Protein AF-A0A9X2XSD0-F1 (afdb_monomer_lite)

pLDDT: mean 83.96, std 19.66, range [26.03, 97.31]

Organism: NCBI:txid2982496

Structure (mmCIF, N/CA/C/O backbone):
data_AF-A0A9X2XSD0-F1
#
_entry.id   AF-A0A9X2XSD0-F1
#
loop_
_atom_site.group_PDB
_atom_site.id
_atom_site.type_symbol
_atom_site.label_atom_id
_atom_site.label_alt_id
_atom_site.label_comp_id
_atom_site.label_asym_id
_atom_site.label_entity_id
_atom_site.label_seq_id
_atom_site.pdbx_PDB_ins_code
_atom_site.Cartn_x
_atom_site.Cartn_y
_atom_site.Cartn_z
_atom_site.occupancy
_atom_site.B_iso_or_equiv
_atom_site.auth_seq_id
_atom_site.auth_comp_id
_atom_site.auth_asym_id
_atom_site.auth_atom_id
_atom_site.pdbx_PDB_model_num
ATOM 1 N N . MET A 1 1 ? -21.605 -35.581 -11.491 1.00 35.22 1 MET A N 1
ATOM 2 C CA . MET A 1 1 ? -21.193 -34.175 -11.695 1.00 35.22 1 MET A CA 1
ATOM 3 C C . MET A 1 1 ? -20.353 -33.760 -10.498 1.00 35.22 1 MET A C 1
ATOM 5 O O . MET A 1 1 ? -20.852 -33.854 -9.383 1.00 35.22 1 MET A O 1
ATOM 9 N N . SER A 1 2 ? -19.078 -33.410 -10.685 1.00 38.72 2 SER A N 1
ATOM 10 C CA . SER A 1 2 ? -18.234 -32.944 -9.580 1.00 38.72 2 SER A CA 1
ATOM 11 C C . SER A 1 2 ? -18.671 -31.537 -9.166 1.00 38.72 2 SER A C 1
ATOM 13 O O . SER A 1 2 ? -18.823 -30.641 -9.994 1.00 38.72 2 SER A O 1
ATOM 15 N N . LYS A 1 3 ? -18.930 -31.349 -7.872 1.00 43.53 3 LYS A N 1
ATOM 16 C CA . LYS A 1 3 ? -19.250 -30.047 -7.281 1.00 43.53 3 LYS A CA 1
ATOM 17 C C . LYS A 1 3 ? -17.969 -29.204 -7.337 1.00 43.53 3 LYS A C 1
ATOM 19 O O . LYS A 1 3 ? -17.054 -29.444 -6.555 1.00 43.53 3 LYS A O 1
ATOM 24 N N . GLN A 1 4 ? -17.857 -28.273 -8.285 1.00 56.41 4 GLN A N 1
ATOM 25 C CA . GLN A 1 4 ? -16.743 -27.320 -8.300 1.00 56.41 4 GLN A CA 1
ATOM 26 C C . GLN A 1 4 ? -16.851 -26.426 -7.059 1.00 56.41 4 GLN A C 1
ATOM 28 O O . GLN A 1 4 ? -17.813 -25.674 -6.909 1.00 56.41 4 GLN A O 1
ATOM 33 N N . ASN A 1 5 ? -15.886 -26.543 -6.147 1.00 64.12 5 ASN A N 1
ATOM 34 C CA . ASN A 1 5 ? -15.830 -25.745 -4.927 1.00 64.12 5 ASN A CA 1
ATOM 35 C C . ASN A 1 5 ? -15.042 -24.458 -5.213 1.00 64.12 5 ASN A C 1
ATOM 37 O O . ASN A 1 5 ? -13.833 -24.398 -5.001 1.00 64.12 5 ASN A O 1
ATOM 41 N N . LEU A 1 6 ? -15.715 -23.464 -5.796 1.00 71.38 6 LEU A N 1
ATOM 42 C CA . LEU A 1 6 ? -15.104 -22.177 -6.131 1.00 71.38 6 LEU A CA 1
ATOM 43 C C . LEU A 1 6 ? -14.806 -21.386 -4.851 1.00 71.38 6 LEU A C 1
ATOM 45 O O . LEU A 1 6 ? -15.642 -21.304 -3.949 1.00 71.38 6 LEU A O 1
ATOM 49 N N . GLN A 1 7 ? -13.618 -20.792 -4.779 1.00 77.75 7 GLN A N 1
ATOM 50 C CA . GLN A 1 7 ? -13.204 -19.925 -3.678 1.00 77.75 7 GLN A CA 1
ATOM 51 C C . GLN A 1 7 ? -13.123 -18.474 -4.147 1.00 77.75 7 GLN A C 1
ATOM 53 O O . GLN A 1 7 ? -12.902 -18.191 -5.324 1.00 77.75 7 GLN A O 1
ATOM 58 N N . THR A 1 8 ? -13.334 -17.545 -3.222 1.00 86.62 8 THR A N 1
ATOM 59 C CA . THR A 1 8 ? -13.039 -16.127 -3.452 1.00 86.62 8 THR A CA 1
ATOM 60 C C . THR A 1 8 ? -11.559 -15.845 -3.179 1.00 86.62 8 THR A C 1
ATOM 62 O O . THR A 1 8 ? -10.873 -16.667 -2.582 1.00 86.62 8 THR A O 1
ATOM 65 N N . ASN A 1 9 ? -11.076 -14.656 -3.547 1.00 91.56 9 ASN A N 1
ATOM 66 C CA . ASN A 1 9 ? -9.756 -14.161 -3.129 1.00 91.56 9 ASN A CA 1
ATOM 67 C C . ASN A 1 9 ? -9.887 -13.234 -1.906 1.00 91.56 9 ASN A C 1
ATOM 69 O O . ASN A 1 9 ? -9.251 -12.180 -1.834 1.00 91.56 9 ASN A O 1
ATOM 73 N N . VAL A 1 10 ? -10.800 -13.578 -0.991 1.00 94.38 10 VAL A N 1
ATOM 74 C CA . VAL A 1 10 ? -11.129 -12.776 0.190 1.00 94.38 10 VAL A CA 1
ATOM 75 C C . VAL A 1 10 ? -10.783 -13.550 1.452 1.00 94.38 10 VAL A C 1
ATOM 77 O O . VAL A 1 10 ? -11.325 -14.632 1.689 1.00 94.38 10 VAL A O 1
ATOM 80 N N . LEU A 1 11 ? -9.880 -12.985 2.252 1.00 95.44 11 LEU A N 1
ATOM 81 C CA . LEU A 1 11 ? -9.502 -13.499 3.562 1.00 95.44 11 LEU A CA 1
ATOM 82 C C . LEU A 1 11 ? -10.280 -12.750 4.647 1.00 95.44 11 LEU A C 1
ATOM 84 O O . LEU A 1 11 ? -10.084 -11.544 4.798 1.00 95.44 11 LEU A O 1
ATOM 88 N N . PRO A 1 12 ? -11.150 -13.422 5.412 1.00 96.62 12 PRO A N 1
ATOM 89 C CA . PRO A 1 12 ? -11.723 -12.819 6.601 1.00 96.62 12 PRO A CA 1
ATOM 90 C C . PRO A 1 12 ? -10.640 -12.696 7.681 1.00 96.62 12 PRO A C 1
ATOM 92 O O . PRO A 1 12 ? -9.679 -13.473 7.708 1.00 96.62 12 PRO A O 1
ATOM 95 N N . PHE A 1 13 ? -10.802 -11.741 8.585 1.00 97.06 13 PHE A N 1
ATOM 96 C CA . PHE A 1 13 ? -9.950 -11.596 9.761 1.00 97.06 13 PHE A CA 1
ATOM 97 C C . PHE A 1 13 ? -10.784 -11.257 10.987 1.00 97.06 13 PHE A C 1
ATOM 99 O O . PHE A 1 13 ? -11.904 -10.768 10.859 1.00 97.06 13 PHE A O 1
ATOM 106 N N . ASP A 1 14 ? -10.263 -11.548 12.170 1.00 96.00 14 ASP A N 1
ATOM 107 C CA . ASP A 1 14 ? -11.001 -11.291 13.401 1.00 96.00 14 ASP A CA 1
ATOM 108 C C . ASP A 1 14 ? -11.018 -9.794 13.741 1.00 96.00 14 ASP A C 1
ATOM 110 O O . ASP A 1 14 ? -10.069 -9.045 13.488 1.00 96.00 14 ASP A O 1
ATOM 114 N N . TRP A 1 15 ? -12.128 -9.336 14.320 1.00 93.94 15 TRP A N 1
ATOM 115 C CA . TRP A 1 15 ? -12.144 -8.035 14.983 1.00 93.94 15 TRP A CA 1
ATOM 116 C C . TRP A 1 15 ? -11.196 -8.076 16.188 1.00 93.94 15 TRP A C 1
ATOM 118 O O . TRP A 1 15 ? -11.107 -9.121 16.832 1.00 93.94 15 TRP A O 1
ATOM 128 N N . PRO A 1 16 ? -10.561 -6.953 16.564 1.00 92.62 16 PRO A N 1
ATOM 129 C CA . PRO A 1 16 ? -9.906 -6.882 17.862 1.00 92.62 16 PRO A CA 1
ATOM 130 C C . PRO A 1 16 ? -10.923 -7.149 18.983 1.00 92.62 16 PRO A C 1
ATOM 132 O O . PRO A 1 16 ? -12.123 -6.858 18.847 1.00 92.62 16 PRO A O 1
ATOM 135 N N . GLU A 1 17 ? -10.438 -7.744 20.071 1.00 89.31 17 GLU A N 1
ATOM 136 C CA . GLU A 1 17 ? -11.243 -8.040 21.260 1.00 89.31 17 GLU A CA 1
ATOM 137 C C . GLU A 1 17 ? -11.512 -6.778 22.088 1.00 89.31 17 GLU A C 1
ATOM 139 O O . GLU A 1 17 ? -12.601 -6.618 22.637 1.00 89.31 17 GLU A O 1
ATOM 144 N N . GLU A 1 18 ? -10.546 -5.859 22.111 1.00 93.12 18 GLU A N 1
ATOM 145 C CA . GLU A 1 18 ? -10.585 -4.617 22.879 1.00 93.12 18 GLU A CA 1
ATOM 146 C C . GLU A 1 18 ? -10.651 -3.375 21.980 1.00 93.12 18 GLU A C 1
ATOM 148 O O . GLU A 1 18 ? -10.398 -3.417 20.770 1.00 93.12 18 GLU A O 1
ATOM 153 N N . THR A 1 19 ? -10.983 -2.235 22.589 1.00 96.00 19 THR A N 1
ATOM 154 C CA . THR A 1 19 ? -10.870 -0.934 21.927 1.00 96.00 19 THR A CA 1
ATOM 155 C C . THR A 1 19 ? -9.413 -0.585 21.663 1.00 96.00 19 THR A C 1
ATOM 157 O O . THR A 1 19 ? -8.555 -0.799 22.514 1.00 96.00 19 THR A O 1
ATOM 160 N N . ILE A 1 20 ? -9.150 0.057 20.531 1.00 96.38 20 ILE A N 1
ATOM 161 C CA . ILE A 1 20 ? -7.815 0.510 20.149 1.00 96.38 20 ILE A CA 1
ATOM 162 C C . ILE A 1 20 ? -7.643 1.957 20.601 1.00 96.38 20 ILE A C 1
ATOM 164 O O . ILE A 1 20 ? -8.461 2.815 20.265 1.00 96.38 20 ILE A O 1
ATOM 168 N N . LEU A 1 21 ? -6.583 2.239 21.355 1.00 97.31 21 LEU A N 1
ATOM 169 C CA . LEU A 1 21 ? -6.235 3.608 21.718 1.00 97.31 21 LEU A CA 1
ATOM 170 C C . LEU A 1 21 ? -5.637 4.314 20.498 1.00 97.31 21 LEU A C 1
ATOM 172 O O . LEU A 1 21 ? -4.612 3.885 19.974 1.00 97.31 21 LEU A O 1
ATOM 176 N N . MET A 1 22 ? -6.290 5.382 20.041 1.00 97.31 22 MET A N 1
ATOM 177 C CA . MET A 1 22 ? -5.840 6.173 18.897 1.00 97.31 22 MET A CA 1
ATOM 178 C C . MET A 1 22 ? -5.679 7.648 19.256 1.00 97.31 22 MET A C 1
ATOM 180 O O . MET A 1 22 ? -6.346 8.144 20.159 1.00 97.31 22 MET A O 1
ATOM 184 N N . TYR A 1 23 ? -4.822 8.355 18.530 1.00 97.19 23 TYR A N 1
ATOM 185 C CA . TYR A 1 23 ? -4.402 9.722 18.820 1.00 97.19 23 TYR A CA 1
ATOM 186 C C . TYR A 1 23 ? -4.832 10.677 17.702 1.00 97.19 23 TYR A C 1
ATOM 188 O O . TYR A 1 23 ? -4.699 10.364 16.513 1.00 97.19 23 TYR A O 1
ATOM 196 N N . PHE A 1 24 ? -5.330 11.863 18.070 1.00 95.94 24 PHE A N 1
ATOM 197 C CA . PHE A 1 24 ? -5.869 12.858 17.136 1.00 95.94 24 PHE A CA 1
ATOM 198 C C . PHE A 1 24 ? -5.403 14.287 17.434 1.00 95.94 24 PHE A C 1
ATOM 200 O O . PHE A 1 24 ? -5.210 14.660 18.587 1.00 95.94 24 PHE A O 1
ATOM 207 N N . ASN A 1 25 ? -5.316 15.131 16.405 1.00 94.88 25 ASN A N 1
ATOM 208 C CA . ASN A 1 25 ? -4.990 16.554 16.516 1.00 94.88 25 ASN A CA 1
ATOM 209 C C . ASN A 1 25 ? -5.816 17.395 15.524 1.00 94.88 25 ASN A C 1
ATOM 211 O O . ASN A 1 25 ? -6.232 16.905 14.476 1.00 94.88 25 ASN A O 1
ATOM 215 N N . LYS A 1 26 ? -6.038 18.679 15.825 1.00 92.94 26 LYS A N 1
ATOM 216 C CA . LYS A 1 26 ? -6.626 19.650 14.882 1.00 92.94 26 LYS A CA 1
ATOM 217 C C . LYS A 1 26 ? -5.601 20.180 13.873 1.00 92.94 26 LYS A C 1
ATOM 219 O O . LYS A 1 26 ? -5.983 20.677 12.819 1.00 92.94 26 LYS A O 1
ATOM 224 N N . LYS A 1 27 ? -4.309 20.120 14.205 1.00 91.44 27 LYS A N 1
ATOM 225 C CA . LYS A 1 27 ? -3.221 20.648 13.375 1.00 91.44 27 LYS A CA 1
ATOM 226 C C . LYS A 1 27 ? -2.452 19.518 12.709 1.00 91.44 27 LYS A C 1
ATOM 228 O O . LYS A 1 27 ? -2.210 18.485 13.328 1.00 91.44 27 LYS A O 1
ATOM 233 N N . GLU A 1 28 ? -2.057 19.755 11.465 1.00 93.12 28 GLU A N 1
ATOM 234 C CA . GLU A 1 28 ? -1.145 18.873 10.750 1.00 93.12 28 GLU A CA 1
ATOM 235 C C . GLU A 1 28 ? 0.212 18.868 11.451 1.00 93.12 28 GLU A C 1
ATOM 237 O O . GLU A 1 28 ? 0.734 19.917 11.836 1.00 93.12 28 GLU A O 1
ATOM 242 N N . GLN A 1 29 ? 0.772 17.677 11.611 1.00 91.44 29 GLN A N 1
ATOM 243 C CA . GLN A 1 29 ? 2.125 17.461 12.104 1.00 91.44 29 GLN A CA 1
ATOM 244 C C . GLN A 1 29 ? 2.841 16.435 11.211 1.00 91.44 29 GLN A C 1
ATOM 246 O O . GLN A 1 29 ? 2.170 15.687 10.482 1.00 91.44 29 GLN A O 1
ATOM 251 N N . PRO A 1 30 ? 4.185 16.361 11.251 1.00 88.56 30 PRO A N 1
ATOM 252 C CA . PRO A 1 30 ? 4.915 15.266 10.619 1.00 88.56 30 PRO A CA 1
ATOM 253 C C . PRO A 1 30 ? 4.333 13.902 11.024 1.00 88.56 30 PRO A C 1
ATOM 255 O O . PRO A 1 30 ? 3.891 13.727 12.153 1.00 88.56 30 PRO A O 1
ATOM 258 N N . ASN A 1 31 ? 4.298 12.945 10.092 1.00 84.06 31 ASN A N 1
ATOM 259 C CA . ASN A 1 31 ? 3.757 11.586 10.289 1.00 84.06 31 ASN A CA 1
ATOM 260 C C . ASN A 1 31 ? 2.254 11.482 10.606 1.00 84.06 31 ASN A C 1
ATOM 262 O O . ASN A 1 31 ? 1.750 10.379 10.822 1.00 84.06 31 ASN A O 1
ATOM 266 N N . SER A 1 32 ? 1.517 12.593 10.576 1.00 92.44 32 SER A N 1
ATOM 267 C CA . SER A 1 32 ? 0.072 12.583 10.775 1.00 92.44 32 SER A CA 1
ATOM 268 C C . SER A 1 32 ? -0.696 12.331 9.472 1.00 92.44 32 SER A C 1
ATOM 270 O O . SER A 1 32 ? -0.278 12.712 8.378 1.00 92.44 32 SER A O 1
ATOM 272 N N . TYR A 1 33 ? -1.851 11.684 9.593 1.00 93.00 33 TYR A N 1
ATOM 273 C CA . TYR A 1 33 ? -2.743 11.360 8.486 1.00 93.00 33 TYR A CA 1
ATOM 274 C C . TYR A 1 33 ? -3.997 12.215 8.570 1.00 93.00 33 TYR A C 1
ATOM 276 O O . TYR A 1 33 ? -4.706 12.216 9.577 1.00 93.00 33 TYR A O 1
ATOM 284 N N . ARG A 1 34 ? -4.286 12.935 7.488 1.00 93.44 34 ARG A N 1
ATOM 285 C CA . ARG A 1 34 ? -5.453 13.811 7.391 1.00 93.44 34 ARG A CA 1
ATOM 286 C C . ARG A 1 34 ? -6.746 13.006 7.246 1.00 93.44 34 ARG A C 1
ATOM 288 O O . ARG A 1 34 ? -6.919 12.250 6.290 1.00 93.44 34 ARG A O 1
ATOM 295 N N . LEU A 1 35 ? -7.704 13.272 8.123 1.00 93.00 35 LEU A N 1
ATOM 296 C CA . LEU A 1 35 ? -9.074 12.781 8.068 1.00 93.00 35 LEU A CA 1
ATOM 297 C C . LEU A 1 35 ? -10.005 13.905 7.620 1.00 93.00 35 LEU A C 1
ATOM 299 O O . LEU A 1 35 ? -9.955 15.021 8.129 1.00 93.00 35 LEU A O 1
ATOM 303 N N . ASN A 1 36 ? -10.880 13.596 6.669 1.00 89.81 36 ASN A N 1
ATOM 304 C CA . ASN A 1 36 ? -11.989 14.468 6.292 1.00 89.81 36 ASN A CA 1
ATOM 305 C C . ASN A 1 36 ? -13.205 14.190 7.192 1.00 89.81 36 ASN A C 1
ATOM 307 O O . ASN A 1 36 ? -13.375 13.057 7.643 1.00 89.81 36 ASN A O 1
ATOM 311 N N . ASN A 1 37 ? -14.064 15.193 7.403 1.00 88.31 37 ASN A N 1
ATOM 312 C CA . ASN A 1 37 ? -15.255 15.096 8.255 1.00 88.31 37 ASN A CA 1
ATOM 313 C C . ASN A 1 37 ? -16.168 13.895 7.942 1.00 88.31 37 ASN A C 1
ATOM 315 O O . ASN A 1 37 ? -16.701 13.272 8.856 1.00 88.31 37 ASN A O 1
ATOM 319 N N . SER A 1 38 ? -16.267 13.494 6.670 1.00 89.25 38 SER A N 1
ATOM 320 C CA . SER A 1 38 ? -17.007 12.304 6.221 1.00 89.25 38 SER A CA 1
ATOM 321 C C . SER A 1 38 ? -16.440 10.975 6.735 1.00 89.25 38 SER A C 1
ATOM 323 O O . SER A 1 38 ? -17.024 9.923 6.491 1.00 89.25 38 SER A O 1
ATOM 325 N N . ARG A 1 39 ? -15.279 10.991 7.397 1.00 90.19 39 ARG A N 1
ATOM 326 C CA . ARG A 1 39 ? -14.582 9.823 7.948 1.00 90.19 39 ARG A CA 1
ATOM 327 C C . ARG A 1 39 ? -14.124 10.047 9.388 1.00 90.19 39 ARG A C 1
ATOM 329 O O . ARG A 1 39 ? -13.205 9.366 9.830 1.00 90.19 39 ARG A O 1
ATOM 336 N N . PHE A 1 40 ? -14.705 11.003 10.104 1.00 93.69 40 PHE A N 1
ATOM 337 C CA . PHE A 1 40 ? -14.373 11.186 11.513 1.00 93.69 40 PHE A CA 1
ATOM 338 C C . PHE A 1 40 ? -14.836 9.990 12.356 1.00 93.69 40 PHE A C 1
ATOM 340 O O . PHE A 1 40 ? -15.872 9.391 12.044 1.00 93.69 40 PHE A O 1
ATOM 347 N N . PRO A 1 41 ? -14.094 9.641 13.425 1.00 93.94 41 PRO A N 1
ATOM 348 C CA . PRO A 1 41 ? -14.554 8.645 14.383 1.00 93.94 41 PRO A CA 1
ATOM 349 C C . PRO A 1 41 ? -15.837 9.129 15.064 1.00 93.94 41 PRO A C 1
ATOM 351 O O . PRO A 1 41 ? -16.021 10.328 15.269 1.00 93.94 41 PRO A O 1
ATOM 354 N N . LYS A 1 42 ? -16.733 8.224 15.461 1.00 93.25 42 LYS A N 1
ATOM 355 C CA . LYS A 1 42 ? -18.080 8.563 15.966 1.00 93.25 42 LYS A CA 1
ATOM 356 C C . LYS A 1 42 ? -18.086 9.584 17.106 1.00 93.25 42 LYS A C 1
ATOM 358 O O . LYS A 1 42 ? -19.029 10.361 17.223 1.00 93.25 42 LYS A O 1
ATOM 363 N N . ARG A 1 43 ? -17.052 9.577 17.949 1.00 90.62 43 ARG A N 1
ATOM 364 C CA . ARG A 1 43 ? -16.919 10.435 19.137 1.00 90.62 43 ARG A CA 1
ATOM 365 C C . ARG A 1 43 ? -15.947 11.606 18.938 1.00 90.62 43 ARG A C 1
ATOM 367 O O . ARG A 1 43 ? -15.424 12.136 19.917 1.00 90.62 43 ARG A O 1
ATOM 374 N N . TRP A 1 44 ? -15.706 12.032 17.696 1.00 90.62 44 TRP A N 1
ATOM 375 C CA . TRP A 1 44 ? -14.803 13.151 17.391 1.00 90.62 44 TRP A CA 1
ATOM 376 C C . TRP A 1 44 ? -15.216 14.463 18.080 1.00 90.62 44 TRP A C 1
ATOM 378 O O . TRP A 1 44 ? -14.358 15.194 18.567 1.00 90.62 44 TRP A O 1
ATOM 388 N N . ALA A 1 45 ? -16.521 14.743 18.175 1.00 90.44 45 ALA A N 1
ATOM 389 C CA . ALA A 1 45 ? -17.038 15.989 18.747 1.00 90.44 45 ALA A CA 1
ATOM 390 C C . ALA A 1 45 ? -16.746 16.113 20.251 1.00 90.44 45 ALA A C 1
ATOM 392 O O . ALA A 1 45 ? -16.654 17.214 20.776 1.00 90.44 45 ALA A O 1
ATOM 393 N N . THR A 1 46 ? -16.550 14.990 20.950 1.00 91.12 46 THR A N 1
ATOM 394 C CA . THR A 1 46 ? -16.113 14.994 22.352 1.00 91.12 46 THR A CA 1
ATOM 395 C C . THR A 1 46 ? -14.645 15.397 22.485 1.00 91.12 46 THR A C 1
ATOM 397 O O . THR A 1 46 ? -14.283 16.047 23.458 1.00 91.12 46 THR A O 1
ATOM 400 N N . LEU A 1 47 ? -13.801 15.034 21.512 1.00 89.62 47 LEU A N 1
ATOM 401 C CA . LEU A 1 47 ? -12.390 15.436 21.492 1.00 89.62 47 LEU A CA 1
ATOM 402 C C . LEU A 1 47 ? -12.232 16.902 21.097 1.00 89.62 47 LEU A C 1
ATOM 404 O O . LEU A 1 47 ? -11.362 17.605 21.605 1.00 89.62 47 LEU A O 1
ATOM 408 N N . PHE A 1 48 ? -13.073 17.354 20.170 1.00 92.56 48 PHE A N 1
ATOM 409 C CA . PHE A 1 48 ? -12.958 18.654 19.532 1.00 92.56 48 PHE A CA 1
ATOM 410 C C . PHE A 1 48 ? -14.318 19.368 19.492 1.00 92.56 48 PHE A C 1
ATOM 412 O O . PHE A 1 48 ? -14.864 19.557 18.405 1.00 92.56 48 PHE A O 1
ATOM 419 N N . PRO A 1 49 ? -14.862 19.791 20.650 1.00 90.25 49 PRO A N 1
ATOM 420 C CA . PRO A 1 49 ? -16.198 20.390 20.731 1.00 90.25 49 PRO A CA 1
ATOM 421 C C . PRO A 1 49 ? -16.319 21.697 19.940 1.00 90.25 49 PRO A C 1
ATOM 423 O O . PRO A 1 49 ? -17.372 21.981 19.381 1.00 90.25 49 PRO A O 1
ATOM 426 N N . ASP A 1 50 ? -15.224 22.455 19.833 1.00 90.00 50 ASP A N 1
ATOM 427 C CA . ASP A 1 50 ? -15.197 23.736 19.112 1.00 90.00 50 ASP A CA 1
ATOM 428 C C . ASP A 1 50 ? -14.920 23.592 17.606 1.00 90.00 50 ASP A C 1
ATOM 430 O O . ASP A 1 50 ? -14.739 24.592 16.913 1.00 90.00 50 ASP A O 1
ATOM 434 N N . LEU A 1 51 ? -14.769 22.367 17.093 1.00 87.56 51 LEU A N 1
ATOM 435 C CA . LEU A 1 51 ? -14.483 22.150 15.677 1.00 87.56 51 LEU A CA 1
ATOM 436 C C . LEU A 1 51 ? -15.787 22.217 14.874 1.00 87.56 51 LEU A C 1
ATOM 438 O O . LEU A 1 51 ? -16.693 21.410 15.077 1.00 87.56 51 LEU A O 1
ATOM 442 N N . ASN A 1 52 ? -15.861 23.162 13.938 1.00 79.94 52 ASN A N 1
ATOM 443 C CA . ASN A 1 52 ? -17.003 23.320 13.047 1.00 79.94 52 ASN A CA 1
ATOM 444 C C . ASN A 1 52 ? -16.675 22.667 11.687 1.00 79.94 52 ASN A C 1
ATOM 446 O O . ASN A 1 52 ? -15.737 23.102 11.022 1.00 79.94 52 ASN A O 1
ATOM 450 N N . PRO A 1 53 ? -17.385 21.617 11.237 1.00 66.19 53 PRO A N 1
ATOM 451 C CA . PRO A 1 53 ? -17.133 21.024 9.917 1.00 66.19 53 PRO A CA 1
ATOM 452 C C . PRO A 1 53 ? -17.343 22.097 8.827 1.00 66.19 53 PRO A C 1
ATOM 454 O O . PRO A 1 53 ? -18.365 22.781 8.884 1.00 66.19 53 PRO A O 1
ATOM 457 N N . PRO A 1 54 ? -16.427 22.301 7.852 1.00 61.50 54 PRO A N 1
ATOM 458 C CA . PRO A 1 54 ? -15.777 21.296 6.997 1.00 61.50 54 PRO A CA 1
ATOM 459 C C . PRO A 1 54 ? -14.277 21.071 7.270 1.00 61.50 54 PRO A C 1
ATOM 461 O O . PRO A 1 54 ? -13.542 20.647 6.373 1.00 61.50 54 PRO A O 1
ATOM 464 N N . ASP A 1 55 ? -13.831 21.350 8.492 1.00 81.75 55 ASP A N 1
ATOM 465 C CA . ASP A 1 55 ? -12.433 21.203 8.891 1.00 81.75 55 ASP A CA 1
ATOM 466 C C . ASP A 1 55 ? -11.922 19.751 8.818 1.00 81.75 55 ASP A C 1
ATOM 468 O O . ASP A 1 55 ? -12.683 18.777 8.804 1.00 81.75 55 ASP A O 1
ATOM 472 N N . PHE A 1 56 ? -10.596 19.611 8.772 1.00 91.19 56 PHE A N 1
ATOM 473 C CA . PHE A 1 56 ? -9.896 18.334 8.878 1.00 91.19 56 PHE A CA 1
ATOM 474 C C . PHE A 1 56 ? -9.421 18.112 10.315 1.00 91.19 56 PHE A C 1
ATOM 476 O O . PHE A 1 56 ? -9.081 19.059 11.020 1.00 91.19 56 PHE A O 1
ATOM 483 N N . ILE A 1 57 ? -9.331 16.846 10.713 1.00 93.88 57 ILE A N 1
ATOM 484 C CA . ILE A 1 57 ? -8.507 16.440 11.857 1.00 93.88 57 ILE A CA 1
ATOM 485 C C . ILE A 1 57 ? -7.382 15.552 11.346 1.00 93.88 57 ILE A C 1
ATOM 487 O O . ILE A 1 57 ? -7.440 15.027 10.234 1.00 93.88 57 ILE A O 1
ATOM 491 N N . TYR A 1 58 ? -6.367 15.363 12.165 1.00 95.19 58 TYR A N 1
ATOM 492 C CA . TYR A 1 58 ? -5.198 14.560 11.860 1.00 95.19 58 TYR A CA 1
ATOM 493 C C . TYR A 1 58 ? -5.091 13.443 12.884 1.00 95.19 58 TYR A C 1
ATOM 495 O O . TYR A 1 58 ? -5.474 13.621 14.038 1.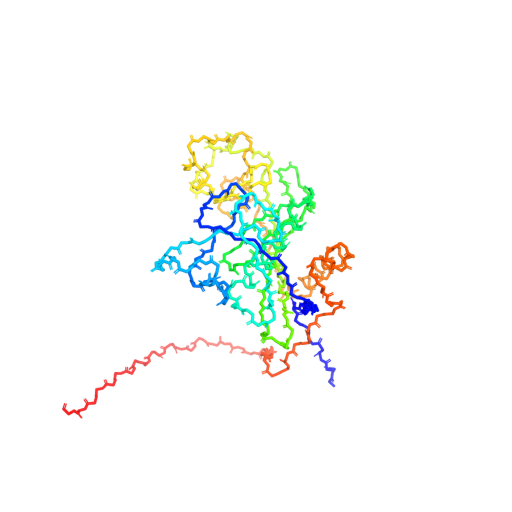00 95.19 58 TYR A O 1
ATOM 503 N N . THR A 1 59 ? -4.605 12.280 12.470 1.00 96.44 59 THR A N 1
ATOM 504 C CA . THR A 1 59 ? -4.390 11.137 13.357 1.00 96.44 59 THR A CA 1
ATOM 505 C C . THR A 1 59 ? -3.026 10.521 13.106 1.00 96.44 59 THR A C 1
ATOM 507 O O . THR A 1 59 ? -2.589 10.420 11.965 1.00 96.44 59 THR A O 1
ATOM 510 N N . SER A 1 60 ? -2.359 10.098 14.168 1.00 96.00 60 SER A N 1
ATOM 511 C CA . SER A 1 60 ? -1.183 9.226 14.126 1.00 96.00 60 SER A CA 1
ATOM 512 C C . SER A 1 60 ? -1.580 7.763 14.386 1.00 96.00 60 SER A C 1
ATOM 514 O O . SER A 1 60 ? -0.734 6.900 14.613 1.00 96.00 60 SER A O 1
ATOM 516 N N . PHE A 1 61 ? -2.888 7.476 14.334 1.00 96.25 61 PHE A N 1
ATOM 517 C CA . PHE A 1 61 ? -3.504 6.213 14.718 1.00 96.25 61 PHE A CA 1
ATOM 518 C C . PHE A 1 61 ? -3.038 5.783 16.105 1.00 96.25 61 PHE A C 1
ATOM 520 O O . PHE A 1 61 ? -3.333 6.483 17.060 1.00 96.25 61 PHE A O 1
ATOM 527 N N . GLU A 1 62 ? -2.334 4.663 16.225 1.00 95.81 62 GLU A N 1
ATOM 528 C CA . GLU A 1 62 ? -1.873 4.107 17.503 1.00 95.81 62 GLU A CA 1
ATOM 529 C C . GLU A 1 62 ? -0.601 4.776 18.044 1.00 95.81 62 GLU A C 1
ATOM 531 O O . GLU A 1 62 ? -0.216 4.495 19.175 1.00 95.81 62 GLU A O 1
ATOM 536 N N . GLN A 1 63 ? 0.064 5.642 17.270 1.00 94.62 63 GLN A N 1
ATOM 537 C CA . GLN A 1 63 ? 1.326 6.250 17.695 1.00 94.62 63 GLN A CA 1
ATOM 538 C C . GLN A 1 63 ? 1.071 7.497 18.556 1.00 94.62 63 GLN A C 1
ATOM 540 O O . GLN A 1 63 ? 0.430 8.436 18.075 1.00 94.62 63 GLN A O 1
ATOM 545 N N . PRO A 1 64 ? 1.541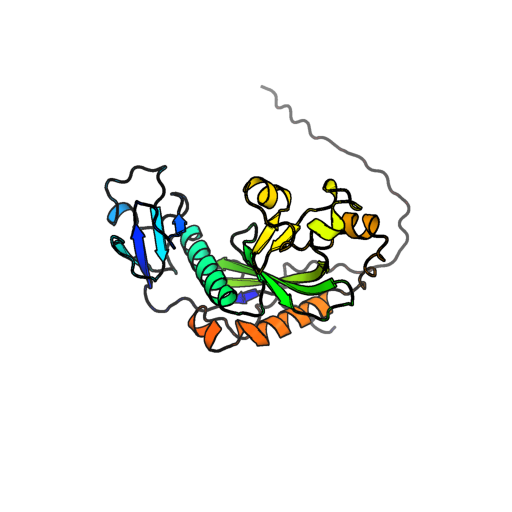 7.543 19.815 1.00 94.81 64 PRO A N 1
ATOM 546 C CA . PRO A 1 64 ? 1.449 8.745 20.632 1.00 94.81 64 PRO A CA 1
ATOM 547 C C . PRO A 1 64 ? 2.351 9.840 20.059 1.00 94.81 64 PRO A C 1
ATOM 549 O O . PRO A 1 64 ? 3.532 9.614 19.822 1.00 94.81 64 PRO A O 1
ATOM 552 N N . GLU A 1 65 ? 1.796 11.035 19.884 1.00 93.88 65 GLU A N 1
ATOM 553 C CA . GLU A 1 65 ? 2.502 12.200 19.345 1.00 93.88 65 GLU A CA 1
ATOM 554 C C . GLU A 1 65 ? 2.231 13.429 20.220 1.00 93.88 65 GLU A C 1
ATOM 556 O O . GLU A 1 65 ? 1.163 13.561 20.832 1.00 93.88 65 GLU A O 1
ATOM 561 N N . GLU A 1 66 ? 3.195 14.346 20.297 1.00 93.00 66 GLU A N 1
ATOM 562 C CA . GLU A 1 66 ? 3.081 15.521 21.160 1.00 93.00 66 GLU A CA 1
ATOM 563 C C . GLU A 1 66 ? 1.903 16.421 20.742 1.00 93.00 66 GLU A C 1
ATOM 565 O O . GLU A 1 66 ? 1.736 16.827 19.588 1.00 93.00 66 GLU A O 1
ATOM 570 N N . GLY A 1 67 ? 1.043 16.741 21.711 1.00 92.25 67 GLY A N 1
ATOM 571 C CA . GLY A 1 67 ? -0.151 17.556 21.487 1.00 92.25 67 GLY A CA 1
ATOM 572 C C . GLY A 1 67 ? -1.321 16.814 20.835 1.00 92.25 67 GLY A C 1
ATOM 573 O O . GLY A 1 67 ? -2.343 17.447 20.564 1.00 92.25 67 GLY A O 1
ATOM 574 N N . PHE A 1 68 ? -1.211 15.503 20.594 1.00 95.69 68 PHE A N 1
ATOM 575 C CA . PHE A 1 68 ? -2.353 14.682 20.205 1.00 95.69 68 PHE A CA 1
ATOM 576 C C . PHE A 1 68 ? -3.177 14.274 21.432 1.00 95.69 68 PHE A C 1
ATOM 578 O O . PHE A 1 68 ? -2.652 13.984 22.505 1.00 95.69 68 PHE A O 1
ATOM 585 N N . VAL A 1 69 ? -4.495 14.217 21.254 1.00 95.31 69 VAL A N 1
ATOM 586 C CA . VAL A 1 69 ? -5.457 13.747 22.255 1.00 95.31 69 VAL A CA 1
ATOM 587 C C . VAL A 1 69 ? -5.815 12.299 21.949 1.00 95.31 69 VAL A C 1
ATOM 589 O O . VAL A 1 69 ? -6.109 11.964 20.801 1.00 95.31 69 VAL A O 1
ATOM 592 N N . SER A 1 70 ? -5.801 11.439 22.965 1.00 96.06 70 SER A N 1
ATOM 593 C CA . SER A 1 70 ? -6.125 10.024 22.806 1.00 96.06 70 SER A CA 1
ATOM 594 C C . SER A 1 70 ? -7.627 9.740 22.927 1.00 96.06 70 SER A C 1
ATOM 596 O O . SER A 1 70 ? -8.369 10.422 23.635 1.00 96.06 70 SER A O 1
ATOM 598 N N . GLN A 1 71 ? -8.085 8.701 22.233 1.00 95.62 71 GLN A N 1
ATOM 599 C CA . GLN A 1 71 ? -9.445 8.185 22.289 1.00 95.62 71 GLN A CA 1
ATOM 600 C C . GLN A 1 71 ? -9.440 6.670 22.098 1.00 95.62 71 GLN A C 1
ATOM 602 O O . GLN A 1 71 ? -8.843 6.157 21.155 1.00 95.62 71 GLN A O 1
ATOM 607 N N . ALA A 1 72 ? -10.144 5.956 22.975 1.00 96.62 72 ALA A N 1
ATOM 608 C CA . ALA A 1 72 ? -10.430 4.541 22.783 1.00 96.62 72 ALA A CA 1
ATOM 609 C C . ALA A 1 72 ? -11.495 4.367 21.686 1.00 96.62 72 ALA A C 1
ATOM 611 O O . ALA A 1 72 ? -12.616 4.871 21.813 1.00 96.62 72 ALA A O 1
ATOM 612 N N . ILE A 1 73 ? -11.135 3.658 20.619 1.00 96.88 73 ILE A N 1
ATOM 613 C CA . ILE A 1 73 ? -11.969 3.398 19.446 1.00 96.88 73 ILE A CA 1
ATOM 614 C C . ILE A 1 73 ? -12.390 1.930 19.429 1.00 96.88 73 ILE A C 1
ATOM 616 O O . ILE A 1 73 ? -11.551 1.031 19.390 1.00 96.88 73 ILE A O 1
ATOM 620 N N . ASP A 1 74 ? -13.695 1.679 19.366 1.00 96.38 74 ASP A N 1
ATOM 6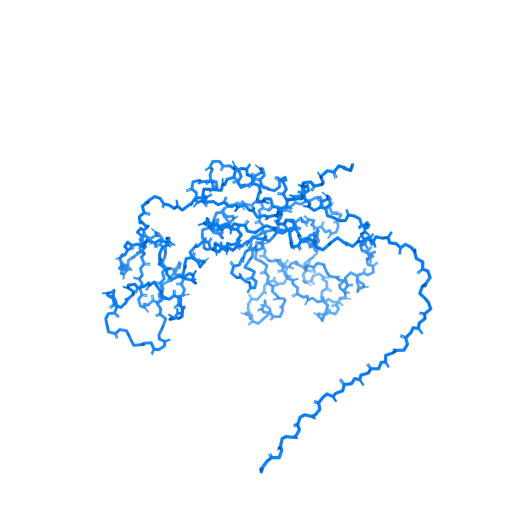21 C CA . ASP A 1 74 ? -14.224 0.359 19.019 1.00 96.38 74 ASP A CA 1
ATOM 622 C C . ASP A 1 74 ? -14.386 0.250 17.496 1.00 96.38 74 ASP A C 1
ATOM 624 O O . ASP A 1 74 ? -15.413 0.627 16.930 1.00 96.38 74 ASP A O 1
ATOM 628 N N . VAL A 1 75 ? -13.382 -0.305 16.815 1.00 95.06 75 VAL A N 1
ATOM 629 C CA . VAL A 1 75 ? -13.387 -0.435 15.346 1.00 95.06 75 VAL A CA 1
ATOM 630 C C . VAL A 1 75 ? -14.505 -1.336 14.807 1.00 95.06 75 VAL A C 1
ATOM 632 O O . VAL A 1 75 ? -14.809 -1.278 13.616 1.00 95.06 75 VAL A O 1
ATOM 635 N N . ARG A 1 76 ? -15.151 -2.151 15.652 1.00 94.38 76 ARG A N 1
ATOM 636 C CA . ARG A 1 76 ? -16.293 -2.984 15.253 1.00 94.38 76 ARG A CA 1
ATOM 637 C C . ARG A 1 76 ? -17.550 -2.151 15.041 1.00 94.38 76 ARG A C 1
ATOM 639 O O . ARG A 1 76 ? -18.407 -2.542 14.242 1.00 94.38 76 ARG A O 1
ATOM 646 N N . THR A 1 77 ? -17.674 -1.052 15.783 1.00 94.25 77 THR A N 1
ATOM 647 C CA . THR A 1 77 ? -18.868 -0.209 15.807 1.00 94.25 77 THR A CA 1
ATOM 648 C C . THR A 1 77 ? -18.615 1.225 15.356 1.00 94.25 77 THR A C 1
ATOM 650 O O . THR A 1 77 ? -19.596 1.937 15.162 1.00 94.25 77 THR A O 1
ATOM 653 N N . ASP A 1 78 ? -17.374 1.669 15.145 1.00 95.44 78 ASP A N 1
ATOM 654 C CA . ASP A 1 78 ? -17.062 3.026 14.679 1.00 95.44 78 ASP A CA 1
ATOM 655 C C . ASP A 1 78 ? -17.460 3.277 13.202 1.00 95.44 78 ASP A C 1
ATOM 657 O O . ASP A 1 78 ? -18.064 2.442 12.525 1.00 95.44 78 ASP A O 1
ATOM 661 N N . HIS A 1 79 ? -17.185 4.477 12.695 1.00 94.81 79 HIS A N 1
ATOM 662 C CA . HIS A 1 79 ? -17.496 4.907 11.345 1.00 94.81 79 HIS A CA 1
ATOM 663 C C . HIS A 1 79 ? -16.746 4.044 10.306 1.00 94.81 79 HIS A C 1
ATOM 665 O O . HIS A 1 79 ? -15.513 4.048 10.283 1.00 94.81 79 HIS A O 1
ATOM 671 N N . PRO A 1 80 ? -17.438 3.358 9.373 1.00 93.88 80 PRO A N 1
ATOM 672 C CA . PRO A 1 80 ? -16.805 2.422 8.435 1.00 93.88 80 PRO A CA 1
ATOM 673 C C . PRO A 1 80 ? -15.667 3.031 7.609 1.00 93.88 80 PRO A C 1
ATOM 675 O O . PRO A 1 80 ? -14.636 2.397 7.395 1.00 93.88 80 PRO A O 1
ATOM 678 N N . GLY A 1 81 ? -15.828 4.284 7.172 1.00 92.94 81 GLY A N 1
ATOM 679 C CA . GLY A 1 81 ? -14.798 4.995 6.414 1.00 92.94 81 GLY A CA 1
ATOM 680 C C . GLY A 1 81 ? -13.547 5.321 7.236 1.00 92.94 81 GLY A C 1
ATOM 681 O O . GLY A 1 81 ? -12.457 5.371 6.670 1.00 92.94 81 GLY A O 1
ATOM 682 N N . PHE A 1 82 ? -13.692 5.505 8.555 1.00 95.06 82 PHE A N 1
ATOM 683 C CA . PHE A 1 82 ? -12.561 5.680 9.468 1.00 95.06 82 PHE A CA 1
ATOM 684 C C . PHE A 1 82 ? -11.828 4.349 9.653 1.00 95.06 82 PHE A C 1
ATOM 686 O O . PHE A 1 82 ? -10.624 4.264 9.432 1.00 95.06 82 PHE A O 1
ATOM 693 N N . VAL A 1 83 ? -12.581 3.286 9.947 1.00 95.81 83 VAL A N 1
ATOM 694 C CA . VAL A 1 83 ? -12.055 1.929 10.158 1.00 95.81 83 VAL A CA 1
ATOM 695 C C . VAL A 1 83 ? -11.309 1.412 8.922 1.00 95.81 83 VAL A C 1
ATOM 697 O O . VAL A 1 83 ? -10.216 0.865 9.034 1.00 95.81 83 VAL A O 1
ATOM 700 N N . GLN A 1 84 ? -11.840 1.635 7.716 1.00 94.50 84 GLN A N 1
ATOM 701 C CA . GLN A 1 84 ? -11.132 1.300 6.474 1.00 94.50 84 GLN A CA 1
ATOM 702 C C . GLN A 1 84 ? -9.834 2.097 6.304 1.00 94.50 84 GLN A C 1
ATOM 704 O O . GLN A 1 84 ? -8.841 1.551 5.829 1.00 94.50 84 GLN A O 1
ATOM 709 N N . HIS A 1 85 ? -9.830 3.379 6.677 1.00 93.81 85 HIS A N 1
ATOM 710 C CA . HIS A 1 85 ? -8.632 4.211 6.602 1.00 93.81 85 HIS A CA 1
ATOM 711 C C . HIS A 1 85 ? -7.556 3.745 7.594 1.00 93.81 85 HIS A C 1
ATOM 713 O O . HIS A 1 85 ? -6.384 3.674 7.230 1.00 93.81 85 HIS A O 1
ATOM 719 N N . TYR A 1 86 ? -7.970 3.337 8.795 1.00 95.56 86 TYR A N 1
ATOM 720 C CA . TYR A 1 86 ? -7.110 2.704 9.789 1.00 95.56 86 TYR A CA 1
ATOM 721 C C . TYR A 1 86 ? -6.459 1.418 9.261 1.00 95.56 86 TYR A C 1
ATOM 723 O O . TYR A 1 86 ? -5.235 1.299 9.260 1.00 95.56 86 TYR A O 1
ATOM 731 N N . TYR A 1 87 ? -7.241 0.481 8.721 1.00 96.00 87 TYR A N 1
ATOM 732 C CA . TYR A 1 87 ? -6.662 -0.750 8.174 1.00 96.00 87 TYR A CA 1
ATOM 733 C C . TYR A 1 87 ? -5.808 -0.513 6.924 1.00 96.00 87 TYR A C 1
ATOM 735 O O . TYR A 1 87 ? -4.807 -1.199 6.735 1.00 96.00 87 TYR A O 1
ATOM 743 N N . HIS A 1 88 ? -6.148 0.476 6.092 1.00 94.94 88 HIS A N 1
ATOM 744 C CA . HIS A 1 88 ? -5.278 0.905 4.997 1.00 94.94 88 HIS A CA 1
ATOM 745 C C . HIS A 1 88 ? -3.917 1.386 5.521 1.00 94.94 88 HIS A C 1
ATOM 747 O O . HIS A 1 88 ? -2.888 1.013 4.964 1.00 94.94 88 HIS A O 1
ATOM 753 N N . HIS A 1 89 ? -3.897 2.165 6.608 1.00 93.75 89 HIS A N 1
ATOM 754 C CA . HIS A 1 89 ? -2.657 2.574 7.262 1.00 93.75 89 HIS A CA 1
ATOM 755 C C . HIS A 1 89 ? -1.871 1.373 7.809 1.00 93.75 89 HIS A C 1
ATOM 757 O O . HIS A 1 89 ? -0.685 1.268 7.511 1.00 93.75 89 HIS A O 1
ATOM 763 N N . LYS A 1 90 ? -2.514 0.437 8.526 1.00 95.00 90 LYS A N 1
ATOM 764 C CA . LYS A 1 90 ? -1.847 -0.775 9.051 1.00 95.00 90 LYS A CA 1
ATOM 765 C C . LYS A 1 90 ? -1.218 -1.613 7.934 1.00 95.00 90 LYS A C 1
ATOM 767 O O . LYS A 1 90 ? -0.067 -2.017 8.058 1.00 95.00 90 LYS A O 1
ATOM 772 N N . LEU A 1 91 ? -1.942 -1.820 6.829 1.00 95.50 91 LEU A N 1
ATOM 773 C CA . LEU A 1 91 ? -1.415 -2.501 5.642 1.00 95.50 91 LEU A CA 1
ATOM 774 C C . LEU A 1 91 ? -0.203 -1.764 5.068 1.00 95.50 91 LEU A C 1
ATOM 776 O O . LEU A 1 91 ? 0.834 -2.371 4.818 1.00 95.50 91 LEU A O 1
ATOM 780 N N . HIS A 1 92 ? -0.333 -0.455 4.860 1.00 93.88 92 HIS A N 1
ATOM 781 C CA . HIS A 1 92 ? 0.730 0.345 4.274 1.00 93.88 92 HIS A CA 1
ATOM 782 C C . HIS A 1 92 ? 1.994 0.351 5.143 1.00 93.88 92 HIS A C 1
ATOM 784 O O . HIS A 1 92 ? 3.079 0.189 4.601 1.00 93.88 92 HIS A O 1
ATOM 790 N N . GLN A 1 93 ? 1.867 0.508 6.465 1.00 92.75 93 GLN A N 1
ATOM 791 C CA . GLN A 1 93 ? 3.005 0.460 7.391 1.00 92.75 93 GLN A CA 1
ATOM 792 C C . GLN A 1 93 ? 3.708 -0.895 7.339 1.00 92.75 93 GLN A C 1
ATOM 794 O O . GLN A 1 93 ? 4.891 -0.946 7.020 1.00 92.75 93 GLN A O 1
ATOM 799 N N . HIS A 1 94 ? 2.956 -1.985 7.524 1.00 95.62 94 HIS A N 1
ATOM 800 C CA . HIS A 1 94 ? 3.522 -3.333 7.550 1.00 95.62 94 HIS A CA 1
ATOM 801 C C . HIS A 1 94 ? 4.335 -3.660 6.291 1.00 95.62 94 HIS A C 1
ATOM 803 O O . HIS A 1 94 ? 5.435 -4.193 6.377 1.00 95.62 94 HIS A O 1
ATOM 809 N N . PHE A 1 95 ? 3.800 -3.354 5.106 1.00 95.94 95 PHE A N 1
ATOM 810 C CA . PHE A 1 95 ? 4.490 -3.683 3.859 1.00 95.94 95 PHE A CA 1
ATOM 811 C C . PHE A 1 95 ? 5.601 -2.693 3.507 1.00 95.94 95 PHE A C 1
ATOM 813 O O . PHE A 1 95 ? 6.564 -3.083 2.857 1.00 95.94 95 PHE A O 1
ATOM 820 N N . LYS A 1 96 ? 5.498 -1.423 3.921 1.00 92.19 96 LYS A N 1
ATOM 821 C CA . LYS A 1 96 ? 6.539 -0.419 3.652 1.00 92.19 96 LYS A CA 1
ATOM 822 C C . LYS A 1 96 ? 7.829 -0.691 4.433 1.00 92.19 96 LYS A C 1
ATOM 824 O O . LYS A 1 96 ? 8.894 -0.280 3.983 1.00 92.19 96 LYS A O 1
ATOM 829 N N . GLU A 1 97 ? 7.735 -1.377 5.568 1.00 90.69 97 GLU A N 1
ATOM 830 C CA . GLU A 1 97 ? 8.885 -1.839 6.357 1.00 90.69 97 GLU A CA 1
ATOM 831 C C . GLU A 1 97 ? 9.657 -2.989 5.687 1.00 90.69 97 GLU A C 1
ATOM 833 O O . GLU A 1 97 ? 10.767 -3.306 6.106 1.00 90.69 97 GLU A O 1
ATOM 838 N N . GLN A 1 98 ? 9.105 -3.619 4.644 1.00 92.88 98 GLN A N 1
ATOM 839 C CA . GLN A 1 98 ? 9.763 -4.724 3.952 1.00 92.88 98 GLN A CA 1
ATOM 840 C C . GLN A 1 98 ? 10.660 -4.205 2.836 1.00 92.88 98 GLN A C 1
ATOM 842 O O . GLN A 1 98 ? 10.197 -3.587 1.875 1.00 92.88 98 GLN A O 1
ATOM 847 N N . ASP A 1 99 ? 11.961 -4.468 2.956 1.00 88.12 99 ASP A N 1
ATOM 848 C CA . ASP A 1 99 ? 12.935 -3.753 2.143 1.00 88.12 99 ASP A CA 1
ATOM 849 C C . ASP A 1 99 ? 12.912 -4.096 0.649 1.00 88.12 99 ASP A C 1
ATOM 851 O O . ASP A 1 99 ? 13.199 -3.231 -0.177 1.00 88.12 99 ASP A O 1
ATOM 855 N N . GLU A 1 100 ? 12.521 -5.315 0.310 1.00 91.50 100 GLU A N 1
ATOM 856 C CA . GLU A 1 100 ? 12.473 -5.809 -1.069 1.00 91.50 100 GLU A CA 1
ATOM 857 C C . GLU A 1 100 ? 11.225 -5.320 -1.828 1.00 91.50 100 GLU A C 1
ATOM 859 O O . GLU A 1 100 ? 11.176 -5.365 -3.054 1.00 91.50 100 GLU A O 1
ATOM 864 N N . LEU A 1 101 ? 10.191 -4.847 -1.122 1.00 95.69 101 LEU A N 1
ATOM 865 C CA . LEU A 1 101 ? 8.900 -4.528 -1.728 1.00 95.69 101 LEU A CA 1
ATOM 866 C C . LEU A 1 101 ? 8.784 -3.058 -2.129 1.00 95.69 101 LEU A C 1
ATOM 868 O O . LEU A 1 101 ? 9.159 -2.142 -1.394 1.00 95.69 101 LEU A O 1
ATOM 872 N N . ILE A 1 102 ? 8.139 -2.821 -3.272 1.00 96.31 102 ILE A N 1
ATOM 873 C CA . ILE A 1 102 ? 7.647 -1.488 -3.631 1.00 96.31 102 ILE A CA 1
ATOM 874 C C . ILE A 1 102 ? 6.179 -1.405 -3.225 1.00 96.31 102 ILE A C 1
ATOM 876 O O . ILE A 1 102 ? 5.341 -2.178 -3.693 1.00 96.31 102 ILE A O 1
ATOM 880 N N . VAL A 1 103 ? 5.854 -0.429 -2.379 1.00 95.25 103 VAL A N 1
ATOM 881 C CA . VAL A 1 103 ? 4.494 -0.207 -1.878 1.00 95.25 103 VAL A CA 1
ATOM 882 C C . VAL A 1 103 ? 4.006 1.160 -2.324 1.00 95.25 103 VAL A C 1
ATOM 884 O O . VAL A 1 103 ? 4.645 2.179 -2.068 1.00 95.25 103 VAL A O 1
ATOM 887 N N . ALA A 1 104 ? 2.852 1.187 -2.985 1.00 91.25 104 ALA A N 1
ATOM 888 C CA . ALA A 1 104 ? 2.248 2.411 -3.491 1.00 91.25 104 ALA A CA 1
ATOM 889 C C . ALA A 1 104 ? 0.754 2.479 -3.148 1.00 91.25 104 ALA A C 1
ATOM 891 O O . ALA A 1 104 ? 0.067 1.453 -3.162 1.00 91.25 104 ALA A O 1
ATOM 892 N N . PRO A 1 105 ? 0.196 3.674 -2.890 1.00 85.94 105 PRO A N 1
ATOM 893 C CA . PRO A 1 105 ? -1.236 3.819 -2.667 1.00 85.94 105 PRO A CA 1
ATOM 894 C C . PRO A 1 105 ? -2.036 3.423 -3.917 1.00 85.94 105 PRO A C 1
ATOM 896 O O . PRO A 1 105 ? -1.641 3.679 -5.056 1.00 85.94 105 PRO A O 1
ATOM 899 N N . GLY A 1 106 ? -3.187 2.789 -3.709 1.00 83.75 106 GLY A N 1
ATOM 900 C CA . GLY A 1 106 ? -4.173 2.495 -4.743 1.00 83.75 106 GLY A CA 1
ATOM 901 C C . GLY A 1 106 ? -5.372 3.446 -4.697 1.00 83.75 106 GLY A C 1
ATOM 902 O O . GLY A 1 106 ? -5.641 4.102 -3.696 1.00 83.75 106 GLY A O 1
ATOM 903 N N . PHE A 1 107 ? -6.150 3.490 -5.781 1.00 69.38 107 PHE A N 1
ATOM 904 C CA . PHE A 1 107 ? -7.256 4.448 -5.948 1.00 69.38 107 PHE A CA 1
ATOM 905 C C . PHE A 1 107 ? -8.453 4.229 -4.990 1.00 69.38 107 PHE A C 1
ATOM 907 O O . PHE A 1 107 ? -9.275 5.122 -4.818 1.00 69.38 107 PHE A O 1
ATOM 914 N N . THR A 1 108 ? -8.582 3.055 -4.357 1.00 73.81 108 THR A N 1
ATOM 915 C CA . THR A 1 108 ? -9.779 2.648 -3.583 1.00 73.81 108 THR A CA 1
ATOM 916 C C . THR A 1 108 ? -9.493 2.322 -2.110 1.00 73.81 108 THR A C 1
ATOM 918 O O . THR A 1 108 ? -9.999 1.328 -1.593 1.00 73.81 108 THR A O 1
ATOM 921 N N . ASN A 1 109 ? -8.689 3.144 -1.416 1.00 79.31 109 ASN A N 1
ATOM 922 C CA . ASN A 1 109 ? -8.228 2.870 -0.037 1.00 79.31 109 ASN A CA 1
ATOM 923 C C . ASN A 1 109 ? -7.587 1.468 0.094 1.00 79.31 109 ASN A C 1
ATOM 925 O O . ASN A 1 109 ? -7.785 0.759 1.080 1.00 79.31 109 ASN A O 1
ATOM 929 N N . GLY A 1 110 ? -6.853 1.051 -0.933 1.00 92.38 110 GLY A N 1
ATOM 930 C CA . GLY A 1 110 ? -6.036 -0.157 -0.925 1.00 92.38 110 GLY A CA 1
ATOM 931 C C . GLY A 1 110 ? -4.595 0.188 -1.264 1.00 92.38 110 GLY A C 1
ATOM 932 O O . GLY A 1 110 ? -4.307 1.325 -1.635 1.00 92.38 110 GLY A O 1
ATOM 933 N N . ILE A 1 111 ? -3.711 -0.795 -1.185 1.00 95.62 111 ILE A N 1
ATOM 934 C CA . ILE A 1 111 ? -2.297 -0.649 -1.529 1.00 95.62 111 ILE A CA 1
ATOM 935 C C . ILE A 1 111 ? -1.953 -1.540 -2.719 1.00 95.62 111 ILE A C 1
ATOM 937 O O . ILE A 1 111 ? -2.499 -2.633 -2.869 1.00 95.62 111 ILE A O 1
ATOM 941 N N . ASN A 1 112 ? -1.062 -1.053 -3.573 1.00 95.50 112 ASN A N 1
ATOM 942 C CA . ASN A 1 112 ? -0.365 -1.856 -4.563 1.00 95.50 112 ASN A CA 1
ATOM 943 C C . ASN A 1 112 ? 0.971 -2.288 -3.965 1.00 95.50 112 ASN A C 1
ATOM 945 O O . ASN A 1 112 ? 1.675 -1.463 -3.384 1.00 95.50 112 ASN A O 1
ATOM 949 N N . ILE A 1 113 ? 1.305 -3.558 -4.138 1.00 97.25 113 ILE A N 1
ATOM 950 C CA . ILE A 1 113 ? 2.557 -4.163 -3.692 1.00 97.25 113 ILE A CA 1
ATOM 951 C C . ILE A 1 113 ? 3.205 -4.774 -4.923 1.00 97.25 113 ILE A C 1
ATOM 953 O O . ILE A 1 113 ? 2.536 -5.507 -5.655 1.00 97.25 113 ILE A O 1
ATOM 957 N N . TRP A 1 114 ? 4.451 -4.414 -5.200 1.00 96.94 114 TRP A N 1
ATOM 958 C CA . TRP A 1 114 ? 5.232 -5.024 -6.267 1.00 96.94 114 TRP A CA 1
ATOM 959 C C . TRP A 1 114 ? 6.326 -5.858 -5.617 1.00 96.94 114 TRP A C 1
ATOM 961 O O . TRP A 1 114 ? 7.182 -5.326 -4.909 1.00 96.94 114 TRP A O 1
ATOM 971 N N . GLU A 1 115 ? 6.229 -7.162 -5.827 1.00 96.31 115 GLU A N 1
ATOM 972 C CA . GLU A 1 115 ? 7.186 -8.160 -5.377 1.00 96.31 115 GLU A CA 1
ATOM 973 C C . GLU A 1 115 ? 8.228 -8.367 -6.481 1.00 96.31 115 GLU A C 1
ATOM 975 O O . GLU A 1 115 ? 7.829 -8.570 -7.631 1.00 96.31 115 GLU A O 1
ATOM 980 N N . PRO A 1 116 ? 9.535 -8.264 -6.183 1.00 95.06 116 PRO A N 1
ATOM 981 C CA . PRO A 1 116 ? 10.576 -8.537 -7.163 1.00 95.06 116 PRO A CA 1
ATOM 982 C C . PRO A 1 116 ? 10.445 -9.940 -7.755 1.00 95.06 116 PRO A C 1
ATOM 984 O O . PRO A 1 116 ? 10.188 -10.909 -7.049 1.00 95.06 116 PRO A O 1
ATOM 987 N N . GLU A 1 117 ? 10.658 -10.034 -9.059 1.00 93.06 117 GLU A N 1
ATOM 988 C CA . GLU A 1 117 ? 10.627 -11.272 -9.834 1.00 93.06 117 GLU A CA 1
ATOM 989 C C . GLU A 1 117 ? 11.856 -11.299 -10.755 1.00 93.06 117 GLU A C 1
ATOM 991 O O . GLU A 1 117 ? 12.688 -10.386 -10.744 1.00 93.06 117 GLU A O 1
ATOM 996 N N . ASN A 1 118 ? 11.987 -12.346 -11.567 1.00 88.81 118 ASN A N 1
ATOM 997 C CA . ASN A 1 118 ? 13.049 -12.456 -12.559 1.00 88.81 118 ASN A CA 1
ATOM 998 C C . ASN A 1 118 ? 13.206 -11.185 -13.415 1.00 88.81 118 ASN A C 1
ATOM 1000 O O . ASN A 1 118 ? 12.270 -10.702 -14.056 1.00 88.81 118 ASN A O 1
ATOM 1004 N N . GLU A 1 119 ? 14.435 -10.678 -13.459 1.00 93.12 119 GLU A N 1
ATOM 1005 C CA . GLU A 1 119 ? 14.838 -9.552 -14.292 1.00 93.12 119 GLU A CA 1
ATOM 1006 C C . GLU A 1 119 ? 15.428 -10.004 -15.636 1.00 93.12 119 GLU A C 1
ATOM 1008 O O . GLU A 1 119 ? 15.822 -11.153 -15.836 1.00 93.12 119 GLU A O 1
ATOM 1013 N N . THR A 1 120 ? 15.506 -9.069 -16.576 1.00 90.25 120 THR A N 1
ATOM 1014 C CA . THR A 1 120 ? 16.193 -9.240 -17.861 1.00 90.25 120 THR A CA 1
ATOM 1015 C C . THR A 1 120 ? 17.436 -8.351 -17.915 1.00 90.25 120 THR A C 1
ATOM 1017 O O . THR A 1 120 ? 17.731 -7.604 -16.976 1.00 90.25 120 THR A O 1
ATOM 1020 N N . ALA A 1 121 ? 18.176 -8.403 -19.026 1.00 91.75 121 ALA A N 1
ATOM 1021 C CA . ALA A 1 121 ? 19.318 -7.516 -19.245 1.00 91.75 121 ALA A CA 1
ATOM 1022 C C . ALA A 1 121 ? 18.931 -6.029 -19.125 1.00 91.75 121 ALA A C 1
ATOM 1024 O O . ALA A 1 121 ? 19.675 -5.258 -18.526 1.00 91.75 121 ALA A O 1
ATOM 1025 N N . ASP A 1 122 ? 17.741 -5.662 -19.611 1.00 93.25 122 ASP A N 1
ATOM 1026 C CA . ASP A 1 122 ? 17.320 -4.263 -19.737 1.00 93.25 122 ASP A CA 1
ATOM 1027 C C . ASP A 1 122 ? 16.275 -3.834 -18.698 1.00 93.25 122 ASP A C 1
ATOM 1029 O O . ASP A 1 122 ? 16.022 -2.639 -18.543 1.00 93.25 122 ASP A O 1
ATOM 1033 N N . CYS A 1 123 ? 15.637 -4.782 -18.001 1.00 94.69 123 CYS A N 1
ATOM 1034 C CA . CYS A 1 123 ? 14.495 -4.494 -17.129 1.00 94.69 123 CYS A CA 1
ATOM 1035 C C . CYS A 1 123 ? 14.548 -5.244 -15.802 1.00 94.69 123 CYS A C 1
ATOM 1037 O O . CYS A 1 123 ? 14.847 -6.434 -15.784 1.00 94.69 123 CYS A O 1
ATOM 1039 N N . TYR A 1 124 ? 14.134 -4.578 -14.728 1.00 95.56 124 TYR A N 1
ATOM 1040 C CA . TYR A 1 124 ? 13.684 -5.220 -13.495 1.00 95.56 124 TYR A CA 1
ATOM 1041 C C . TYR A 1 124 ? 12.261 -5.765 -13.679 1.00 95.56 124 TYR A C 1
ATOM 1043 O O . TYR A 1 124 ? 11.413 -5.070 -14.248 1.00 95.56 124 TYR A O 1
ATOM 1051 N N . GLY A 1 125 ? 11.999 -6.985 -13.208 1.00 94.44 125 GLY A N 1
ATOM 1052 C CA . GLY A 1 125 ? 10.681 -7.622 -13.243 1.00 94.44 125 GLY A CA 1
ATOM 1053 C C . GLY A 1 125 ? 10.007 -7.605 -11.873 1.00 94.44 125 GLY A C 1
ATOM 1054 O O . GLY A 1 125 ? 10.677 -7.723 -10.850 1.00 94.44 125 GLY A O 1
ATOM 1055 N N . PHE A 1 126 ? 8.683 -7.454 -11.851 1.00 95.88 126 PHE A N 1
ATOM 1056 C CA . PHE A 1 126 ? 7.900 -7.506 -10.618 1.00 95.88 126 PHE A CA 1
ATOM 1057 C C . PHE A 1 126 ? 6.543 -8.169 -10.823 1.00 95.88 126 PHE A C 1
ATOM 1059 O O . PHE A 1 126 ? 5.856 -7.895 -11.811 1.00 95.88 126 PHE A O 1
ATOM 1066 N N . GLU A 1 127 ? 6.094 -8.919 -9.823 1.00 95.50 127 GLU A N 1
ATOM 1067 C CA . GLU A 1 127 ? 4.714 -9.367 -9.694 1.00 95.50 127 GLU A CA 1
ATOM 1068 C C . GLU A 1 127 ? 3.898 -8.371 -8.872 1.00 95.50 127 GLU A C 1
ATOM 1070 O O . GLU A 1 127 ? 4.312 -7.901 -7.813 1.00 95.50 127 GLU A O 1
ATOM 1075 N N . ARG A 1 128 ? 2.714 -7.996 -9.370 1.00 94.94 128 ARG A N 1
ATOM 1076 C CA . ARG A 1 128 ? 1.905 -6.948 -8.733 1.00 94.94 128 ARG A CA 1
ATOM 1077 C C . ARG A 1 128 ? 0.685 -7.503 -8.035 1.00 94.94 128 ARG A C 1
ATOM 1079 O O . ARG A 1 128 ? -0.162 -8.156 -8.648 1.00 94.94 128 ARG A O 1
ATOM 1086 N N . PHE A 1 129 ? 0.504 -7.079 -6.797 1.00 96.44 129 PHE A N 1
ATOM 1087 C CA . PHE A 1 129 ? -0.651 -7.388 -5.975 1.00 96.44 129 PHE A CA 1
ATOM 1088 C C . PHE A 1 129 ? -1.364 -6.109 -5.551 1.00 96.44 129 PHE A C 1
ATOM 1090 O O . PHE A 1 129 ? -0.771 -5.041 -5.416 1.00 96.44 129 PHE A O 1
ATOM 1097 N N . PHE A 1 130 ? -2.671 -6.217 -5.353 1.00 96.25 130 PHE A N 1
ATOM 1098 C CA . PHE A 1 130 ? -3.504 -5.169 -4.791 1.00 96.25 130 PHE A CA 1
ATOM 1099 C C . PHE A 1 130 ? -4.256 -5.718 -3.587 1.00 96.25 130 PHE A C 1
ATOM 1101 O O . PHE A 1 130 ? -4.964 -6.722 -3.709 1.00 96.25 130 PHE A O 1
ATOM 1108 N N . LEU A 1 131 ? -4.122 -5.041 -2.450 1.00 97.25 131 LEU A N 1
ATOM 1109 C CA . LEU A 1 131 ? -4.765 -5.401 -1.191 1.00 97.25 131 LEU A CA 1
ATOM 1110 C C . LEU A 1 131 ? -5.694 -4.278 -0.742 1.00 97.25 131 LEU A C 1
ATOM 1112 O O . LEU A 1 131 ? -5.341 -3.100 -0.800 1.00 97.25 131 LEU A O 1
ATOM 1116 N N . ARG A 1 132 ? -6.879 -4.639 -0.251 1.00 95.94 132 ARG A N 1
ATOM 1117 C CA . ARG A 1 132 ? -7.840 -3.692 0.327 1.00 95.94 132 ARG A CA 1
ATOM 1118 C C . ARG A 1 132 ? -8.636 -4.351 1.438 1.00 95.94 132 ARG A C 1
ATOM 1120 O O . ARG A 1 132 ? -9.074 -5.486 1.279 1.00 95.94 132 ARG A O 1
ATOM 1127 N N . VAL A 1 133 ? -8.919 -3.601 2.500 1.00 95.81 133 VAL A N 1
ATOM 1128 C CA . VAL A 1 133 ? -9.912 -4.006 3.499 1.00 95.81 133 VAL A CA 1
ATOM 1129 C C . VAL A 1 133 ? -11.304 -3.522 3.102 1.00 95.81 133 VAL A C 1
ATOM 1131 O O . VAL A 1 133 ? -11.519 -2.350 2.790 1.00 95.81 133 VAL A O 1
ATOM 1134 N N . GLN A 1 134 ? -12.263 -4.438 3.139 1.00 94.75 134 GLN A N 1
ATOM 1135 C CA . GLN A 1 134 ? -13.692 -4.161 3.105 1.00 94.75 134 GLN A CA 1
ATOM 1136 C C . GLN A 1 134 ? -14.335 -4.684 4.391 1.00 94.75 134 GLN A C 1
ATOM 1138 O O . GLN A 1 134 ? -13.789 -5.552 5.068 1.00 94.75 134 GLN A O 1
ATOM 1143 N N . LEU A 1 135 ? -15.483 -4.124 4.763 1.00 94.56 135 LEU A N 1
ATOM 1144 C CA . LEU A 1 135 ? -16.138 -4.462 6.022 1.00 94.56 135 LEU A CA 1
ATOM 1145 C C . LEU A 1 135 ? -17.435 -5.202 5.715 1.00 94.56 135 LEU A C 1
ATOM 1147 O O . LEU A 1 135 ? -18.290 -4.659 5.016 1.00 94.56 135 LEU A O 1
ATOM 1151 N N . ARG A 1 136 ? -17.551 -6.427 6.237 1.00 89.62 136 ARG A N 1
ATOM 1152 C CA . ARG A 1 136 ? -18.775 -7.237 6.275 1.00 89.62 136 ARG A CA 1
ATOM 1153 C C . ARG A 1 136 ? -19.536 -7.326 4.949 1.00 89.62 136 ARG A C 1
ATOM 1155 O O . ARG A 1 136 ? -20.739 -7.082 4.887 1.00 89.62 136 ARG A O 1
ATOM 1162 N N . THR A 1 137 ? -18.818 -7.569 3.855 1.00 88.38 137 THR A N 1
ATOM 1163 C CA . THR A 1 137 ? -19.417 -7.597 2.510 1.00 88.38 137 THR A CA 1
ATOM 1164 C C . THR A 1 137 ? -19.815 -9.015 2.104 1.00 88.38 137 THR A C 1
ATOM 1166 O O . THR A 1 137 ? -20.818 -9.199 1.418 1.00 88.38 137 THR A O 1
ATOM 1169 N N . LEU A 1 138 ? -19.045 -10.019 2.526 1.00 88.62 138 LEU A N 1
ATOM 1170 C CA . LEU A 1 138 ? -19.259 -11.439 2.235 1.00 88.62 138 LEU A CA 1
ATOM 1171 C C . LEU A 1 138 ? -19.460 -12.292 3.502 1.00 88.62 138 LEU A C 1
ATOM 1173 O O . LEU A 1 138 ? -19.824 -13.462 3.398 1.00 88.62 138 LEU A O 1
ATOM 1177 N N . SER A 1 139 ? -19.218 -11.724 4.682 1.00 89.50 139 SER A N 1
ATOM 1178 C CA . SER A 1 139 ? -19.302 -12.349 6.002 1.00 89.50 139 SER A CA 1
ATOM 1179 C C . SER A 1 139 ? -19.648 -11.312 7.081 1.00 89.50 139 SER A C 1
ATOM 1181 O O . SER A 1 139 ? -19.724 -10.121 6.795 1.00 89.50 139 SER A O 1
ATOM 1183 N N . ASP A 1 140 ? -19.819 -11.738 8.335 1.00 90.44 140 ASP A N 1
ATOM 1184 C CA . ASP A 1 140 ? -19.971 -10.823 9.485 1.00 90.44 140 ASP A CA 1
ATOM 1185 C C . ASP A 1 140 ? -18.628 -10.279 10.013 1.00 90.44 140 ASP A C 1
ATOM 1187 O O . ASP A 1 140 ? -18.582 -9.433 10.918 1.00 90.44 140 ASP A O 1
ATOM 1191 N N . LEU A 1 141 ? -17.527 -10.757 9.433 1.00 94.81 141 LEU A N 1
ATOM 1192 C CA . LEU A 1 141 ? -16.165 -10.353 9.740 1.00 94.81 141 LEU A CA 1
ATOM 1193 C C . LEU A 1 141 ? -15.685 -9.269 8.761 1.00 94.81 141 LEU A C 1
ATOM 1195 O O . LEU A 1 141 ? -16.245 -9.088 7.674 1.00 94.81 141 LEU A O 1
ATOM 1199 N N . PRO A 1 142 ? -14.660 -8.493 9.133 1.00 96.00 142 PRO A N 1
ATOM 1200 C CA . PRO A 1 142 ? -13.933 -7.677 8.184 1.00 96.00 142 PRO A CA 1
ATOM 1201 C C . PRO A 1 142 ? -13.104 -8.577 7.256 1.00 96.00 142 PRO A C 1
ATOM 1203 O O . PRO A 1 142 ? -12.773 -9.724 7.564 1.00 96.00 142 PRO A O 1
ATOM 1206 N N . GLU A 1 143 ? -12.819 -8.062 6.067 1.00 96.31 143 GLU A N 1
ATOM 1207 C CA . GLU A 1 143 ? -12.381 -8.865 4.933 1.00 96.31 143 GLU A CA 1
ATOM 1208 C C . GLU A 1 143 ? -11.245 -8.174 4.192 1.00 96.31 143 GLU A C 1
ATOM 1210 O O . GLU A 1 143 ? -11.350 -7.014 3.797 1.00 96.31 143 GLU A O 1
ATOM 1215 N N . MET A 1 144 ? -10.169 -8.908 3.943 1.00 96.38 144 MET A N 1
ATOM 1216 C CA . MET A 1 144 ? -9.081 -8.485 3.083 1.00 96.38 144 MET A CA 1
ATOM 1217 C C . MET A 1 144 ? -9.269 -9.081 1.690 1.00 96.38 144 MET A C 1
ATOM 1219 O O . MET A 1 144 ? -9.242 -10.296 1.500 1.00 96.38 144 MET A O 1
ATOM 1223 N N . VAL A 1 145 ? -9.459 -8.209 0.707 1.00 95.44 145 VAL A N 1
ATOM 1224 C CA . VAL A 1 145 ? -9.532 -8.564 -0.709 1.00 95.44 145 VAL A CA 1
ATOM 1225 C C . VAL A 1 145 ? -8.135 -8.513 -1.298 1.00 95.44 145 VAL A C 1
ATOM 1227 O O . VAL A 1 145 ? -7.460 -7.488 -1.178 1.00 95.44 145 VAL A O 1
ATOM 1230 N N . ILE A 1 146 ? -7.738 -9.586 -1.979 1.00 95.94 146 ILE A N 1
ATOM 1231 C CA . ILE A 1 146 ? -6.449 -9.685 -2.662 1.00 95.94 146 ILE A CA 1
ATOM 1232 C C . ILE A 1 146 ? -6.690 -9.878 -4.156 1.00 95.94 146 ILE A C 1
ATOM 1234 O O . ILE A 1 146 ? -7.515 -10.689 -4.583 1.00 95.94 146 ILE A O 1
ATOM 1238 N N . ALA A 1 147 ? -5.958 -9.130 -4.970 1.00 93.75 147 ALA A N 1
ATOM 1239 C CA . ALA A 1 147 ? -5.975 -9.286 -6.413 1.00 93.75 147 ALA A CA 1
ATOM 1240 C C . ALA A 1 147 ? -4.554 -9.282 -6.965 1.00 93.75 147 ALA A C 1
ATOM 1242 O O . ALA A 1 147 ? -3.818 -8.321 -6.765 1.00 93.75 147 ALA A O 1
ATOM 1243 N N . TYR A 1 148 ? -4.211 -10.311 -7.728 1.00 94.25 148 TYR A N 1
ATOM 1244 C CA . TYR A 1 148 ? -3.030 -10.303 -8.579 1.00 94.25 148 TYR A CA 1
ATOM 1245 C C . TYR A 1 148 ? -3.317 -9.501 -9.858 1.00 94.25 148 TYR A C 1
ATOM 1247 O O . TYR A 1 148 ? -4.370 -9.656 -10.488 1.00 94.25 148 TYR A O 1
ATOM 1255 N N . LYS A 1 149 ? -2.414 -8.582 -10.198 1.00 91.44 149 LYS A N 1
ATOM 1256 C CA . LYS A 1 149 ? -2.537 -7.607 -11.294 1.00 91.44 149 LYS A CA 1
ATOM 1257 C C . LYS A 1 149 ? -1.631 -7.933 -12.483 1.00 91.44 149 LYS A C 1
ATOM 1259 O O . LYS A 1 149 ? -1.607 -7.153 -13.439 1.00 91.44 149 LYS A O 1
ATOM 1264 N N . GLY A 1 150 ? -0.941 -9.069 -12.446 1.00 90.25 150 GLY A N 1
ATOM 1265 C CA . GLY A 1 150 ? -0.009 -9.473 -13.487 1.00 90.25 150 GLY A CA 1
ATOM 1266 C C . GLY A 1 150 ? 1.367 -8.823 -13.340 1.00 90.25 150 GLY A C 1
ATOM 1267 O O . GLY A 1 150 ? 1.512 -7.841 -12.591 1.00 90.25 150 GLY A O 1
ATOM 1268 N N . PRO A 1 151 ? 2.338 -9.317 -14.117 1.00 92.12 151 PRO A N 1
ATOM 1269 C CA . PRO A 1 151 ? 3.701 -8.834 -14.060 1.00 92.12 151 PRO A CA 1
ATOM 1270 C C . PRO A 1 151 ? 3.795 -7.399 -14.580 1.00 92.12 151 PRO A C 1
ATOM 1272 O O . PRO A 1 151 ? 2.948 -6.916 -15.346 1.00 92.12 151 PRO A O 1
ATOM 1275 N N . ILE A 1 152 ? 4.845 -6.707 -14.165 1.00 92.88 152 ILE A N 1
ATOM 1276 C CA . ILE A 1 152 ? 5.261 -5.420 -14.706 1.00 92.88 152 ILE A CA 1
ATOM 1277 C C . ILE A 1 152 ? 6.779 -5.384 -14.817 1.00 92.88 152 ILE A C 1
ATOM 1279 O O . ILE A 1 152 ? 7.481 -6.084 -14.096 1.00 92.88 152 ILE A O 1
ATOM 1283 N N . GLU A 1 153 ? 7.275 -4.544 -15.713 1.00 95.12 153 GLU A N 1
ATOM 1284 C CA . GLU A 1 153 ? 8.706 -4.338 -15.892 1.00 95.12 153 GLU A CA 1
ATOM 1285 C C . GLU A 1 153 ? 9.043 -2.859 -15.711 1.00 95.12 153 GLU A C 1
ATOM 1287 O O . GLU A 1 153 ? 8.249 -1.976 -16.054 1.00 95.12 153 GLU A O 1
ATOM 1292 N N . VAL A 1 154 ? 10.234 -2.595 -15.188 1.00 96.12 154 VAL A N 1
ATOM 1293 C CA . VAL A 1 154 ? 10.818 -1.259 -15.044 1.00 96.12 154 VAL A CA 1
ATOM 1294 C C . VAL A 1 154 ? 12.157 -1.261 -15.764 1.00 96.12 154 VAL A C 1
ATOM 1296 O O . VAL A 1 154 ? 12.948 -2.180 -15.571 1.00 96.12 154 VAL A O 1
ATOM 1299 N N . LEU A 1 155 ? 12.416 -0.258 -16.600 1.00 95.56 155 LEU A N 1
ATOM 1300 C CA . LEU A 1 155 ? 13.696 -0.147 -17.300 1.00 95.56 155 LEU A CA 1
ATOM 1301 C C . LEU A 1 155 ? 14.847 0.033 -16.309 1.00 95.56 155 LEU A C 1
ATOM 1303 O O . LEU A 1 155 ? 14.724 0.767 -15.334 1.00 95.56 155 LEU A O 1
ATOM 1307 N N . LYS A 1 156 ? 15.988 -0.593 -16.594 1.00 95.56 156 LYS A N 1
ATOM 1308 C CA . LYS A 1 156 ? 17.246 -0.356 -15.872 1.00 95.56 156 LYS A CA 1
ATOM 1309 C C . LYS A 1 156 ? 17.918 0.949 -16.296 1.00 95.56 156 LYS A C 1
ATOM 1311 O O . LYS A 1 156 ? 18.716 1.491 -15.542 1.00 95.56 156 LYS A O 1
ATOM 1316 N N . SER A 1 157 ? 17.597 1.454 -17.485 1.00 94.31 157 SER A N 1
ATOM 1317 C CA . SER A 1 157 ? 18.027 2.770 -17.953 1.00 94.31 157 SER A CA 1
ATOM 1318 C C . SER A 1 157 ? 17.124 3.870 -17.395 1.00 94.31 157 SER A C 1
ATOM 1320 O O . SER A 1 157 ? 15.898 3.732 -17.326 1.00 94.31 157 SER A O 1
ATOM 1322 N N . SER A 1 158 ? 17.738 4.973 -16.984 1.00 95.44 158 SER A N 1
ATOM 1323 C CA . SER A 1 158 ? 17.048 6.095 -16.354 1.00 95.44 158 SER A CA 1
ATOM 1324 C C . SER A 1 158 ? 16.242 6.914 -17.368 1.00 95.44 158 SER A C 1
ATOM 1326 O O . SER A 1 158 ? 16.371 6.762 -18.586 1.00 95.44 158 SER A O 1
ATOM 1328 N N . ILE A 1 159 ? 15.407 7.838 -16.894 1.00 93.00 159 ILE A N 1
ATOM 1329 C CA . ILE A 1 159 ? 14.737 8.805 -17.772 1.00 93.00 159 ILE A CA 1
ATOM 1330 C C . ILE A 1 159 ? 15.777 9.630 -18.532 1.00 93.00 159 ILE A C 1
ATOM 1332 O O . ILE A 1 159 ? 15.601 9.847 -19.730 1.00 93.00 159 ILE A O 1
ATOM 1336 N N . ALA A 1 160 ? 16.859 10.053 -17.871 1.00 92.19 160 ALA A N 1
ATOM 1337 C CA . ALA A 1 160 ? 17.923 10.834 -18.499 1.00 92.19 160 ALA A CA 1
ATOM 1338 C C . ALA A 1 160 ? 18.553 10.106 -19.701 1.00 92.19 160 ALA A C 1
ATOM 1340 O O . ALA A 1 160 ? 18.813 10.737 -20.726 1.00 92.19 160 ALA A O 1
ATOM 1341 N N . ASP A 1 161 ? 18.705 8.782 -19.617 1.00 90.62 161 ASP A N 1
ATOM 1342 C CA . ASP A 1 161 ? 19.270 7.965 -20.699 1.00 90.62 161 ASP A CA 1
ATOM 1343 C C . ASP A 1 161 ? 18.320 7.841 -21.902 1.00 90.62 161 ASP A C 1
ATOM 1345 O O . ASP A 1 161 ? 18.756 7.762 -23.051 1.00 90.62 161 ASP A O 1
ATOM 1349 N N . ASN A 1 162 ? 17.006 7.836 -21.655 1.00 84.00 162 ASN A N 1
ATOM 1350 C CA . ASN A 1 162 ? 15.996 7.533 -22.673 1.00 84.00 162 ASN A CA 1
ATOM 1351 C C . ASN A 1 162 ? 15.330 8.775 -23.293 1.00 84.00 162 ASN A C 1
ATOM 1353 O O . ASN A 1 162 ? 14.798 8.693 -24.403 1.00 84.00 162 ASN A O 1
ATOM 1357 N N . ILE A 1 163 ? 15.333 9.925 -22.608 1.00 81.50 163 ILE A N 1
ATOM 1358 C CA . ILE A 1 163 ? 14.515 11.098 -22.977 1.00 81.50 163 ILE A CA 1
ATOM 1359 C C . ILE A 1 163 ? 14.851 11.689 -24.356 1.00 81.50 163 ILE A C 1
ATOM 1361 O O . ILE A 1 163 ? 13.999 12.316 -24.980 1.00 81.50 163 ILE A O 1
ATOM 1365 N N . SER A 1 164 ? 16.069 11.459 -24.855 1.00 80.38 164 SER A N 1
ATOM 1366 C CA . SER A 1 164 ? 16.507 11.929 -26.178 1.00 80.38 164 SER A CA 1
ATOM 1367 C C . SER A 1 164 ? 15.964 11.086 -27.338 1.00 80.38 164 SER A C 1
ATOM 1369 O O . SER A 1 164 ? 15.937 11.555 -28.474 1.00 80.38 164 SER A O 1
ATOM 1371 N N . PHE A 1 165 ? 15.532 9.850 -27.070 1.00 79.19 165 PHE A N 1
ATOM 1372 C CA . PHE A 1 165 ? 15.149 8.873 -28.099 1.00 79.19 165 PHE A CA 1
ATOM 1373 C C . PHE A 1 165 ? 13.689 8.427 -27.988 1.00 79.19 165 PHE A C 1
ATOM 1375 O O . PHE A 1 165 ? 13.136 7.866 -28.934 1.00 79.19 165 PHE A O 1
ATOM 1382 N N . VAL A 1 166 ? 13.046 8.698 -26.850 1.00 83.12 166 VAL A N 1
ATOM 1383 C CA . VAL A 1 166 ? 11.675 8.287 -26.562 1.00 83.12 166 VAL A CA 1
ATOM 1384 C C . VAL A 1 166 ? 10.789 9.513 -26.319 1.00 83.12 166 VAL A C 1
ATOM 1386 O O . VAL A 1 166 ? 11.121 10.352 -25.481 1.00 83.12 166 VAL A O 1
ATOM 1389 N N . PRO A 1 167 ? 9.615 9.616 -26.972 1.00 85.62 167 PRO A N 1
ATOM 1390 C CA . PRO A 1 167 ? 8.666 10.682 -26.679 1.00 85.62 167 PRO A CA 1
ATOM 1391 C C . PRO A 1 167 ? 8.198 10.624 -25.220 1.00 85.62 167 PRO A C 1
ATOM 1393 O O . PRO A 1 167 ? 7.667 9.605 -24.771 1.00 85.62 167 PRO A O 1
ATOM 1396 N N . THR A 1 168 ? 8.303 11.738 -24.496 1.00 85.31 168 THR A N 1
ATOM 1397 C CA . THR A 1 168 ? 7.862 11.847 -23.090 1.00 85.31 168 THR A CA 1
ATOM 1398 C C . THR A 1 168 ? 6.373 11.553 -22.900 1.00 85.31 168 THR A C 1
ATOM 1400 O O . THR A 1 168 ? 5.957 11.142 -21.822 1.00 85.31 168 THR A O 1
ATOM 1403 N N . THR A 1 169 ? 5.566 11.669 -23.959 1.00 87.69 169 THR A N 1
ATOM 1404 C CA . THR A 1 169 ? 4.148 11.270 -23.982 1.00 87.69 169 THR A CA 1
ATOM 1405 C C . THR A 1 169 ? 3.923 9.771 -23.776 1.00 87.69 169 THR A C 1
ATOM 1407 O O . THR A 1 169 ? 2.803 9.366 -23.478 1.00 87.69 169 THR A O 1
ATOM 1410 N N . THR A 1 170 ? 4.961 8.945 -23.922 1.00 90.88 170 THR A N 1
ATOM 1411 C CA . THR A 1 170 ? 4.912 7.503 -23.636 1.00 90.88 170 THR A CA 1
ATOM 1412 C C . THR A 1 170 ? 5.280 7.165 -22.189 1.00 90.88 170 THR A C 1
ATOM 1414 O O . THR A 1 170 ? 5.113 6.019 -21.777 1.00 90.88 170 THR A O 1
ATOM 1417 N N . LEU A 1 171 ? 5.759 8.134 -21.401 1.00 91.25 171 LEU A N 1
ATOM 1418 C CA . LEU A 1 171 ? 6.121 7.950 -19.996 1.00 91.25 171 LEU A CA 1
ATOM 1419 C C . LEU A 1 171 ? 4.894 8.189 -19.105 1.00 91.25 171 LEU A C 1
ATOM 1421 O O . LEU A 1 171 ? 4.437 9.318 -18.937 1.00 91.25 171 LEU A O 1
ATOM 1425 N N . GLU A 1 172 ? 4.357 7.121 -18.514 1.00 93.06 172 GLU A N 1
ATOM 1426 C CA . GLU A 1 172 ? 3.187 7.211 -17.626 1.00 93.06 172 GLU A CA 1
ATOM 1427 C C . GLU A 1 172 ? 3.562 7.165 -16.144 1.00 93.06 172 GLU A C 1
ATOM 1429 O O . GLU A 1 172 ? 3.110 8.003 -15.361 1.00 93.06 172 GLU A O 1
ATOM 1434 N N . TRP A 1 173 ? 4.395 6.196 -15.767 1.00 94.50 173 TRP A N 1
ATOM 1435 C CA . TRP A 1 173 ? 4.815 5.928 -14.395 1.00 94.50 173 TRP A CA 1
ATOM 1436 C C . TRP A 1 173 ? 6.331 5.812 -14.319 1.00 94.50 173 TRP A C 1
ATOM 1438 O O . TRP A 1 173 ? 6.974 5.339 -15.258 1.00 94.50 173 TRP A O 1
ATOM 1448 N N . VAL A 1 174 ? 6.884 6.236 -13.189 1.00 94.69 174 VAL A N 1
ATOM 1449 C CA . VAL A 1 174 ? 8.318 6.222 -12.908 1.00 94.69 174 VAL A CA 1
ATOM 1450 C C . VAL A 1 174 ? 8.565 5.694 -11.507 1.00 94.69 174 VAL A C 1
ATOM 1452 O O . VAL A 1 174 ? 7.797 5.975 -10.582 1.00 94.69 174 VAL A O 1
ATOM 1455 N N . LEU A 1 175 ? 9.638 4.927 -11.369 1.00 95.44 175 LEU A N 1
ATOM 1456 C CA . LEU A 1 175 ? 10.148 4.440 -10.101 1.00 95.44 175 LEU A CA 1
ATOM 1457 C C . LEU A 1 175 ? 11.423 5.216 -9.759 1.00 95.44 175 LEU A C 1
ATOM 1459 O O . LEU A 1 175 ? 12.408 5.125 -10.483 1.00 95.44 175 LEU A O 1
ATOM 1463 N N . ALA A 1 176 ? 11.401 5.987 -8.675 1.00 93.38 176 ALA A N 1
ATOM 1464 C CA . ALA A 1 176 ? 12.568 6.698 -8.152 1.00 93.38 176 ALA A CA 1
ATOM 1465 C C . ALA A 1 176 ? 12.871 6.185 -6.737 1.00 93.38 176 ALA A C 1
ATOM 1467 O O . ALA A 1 176 ? 12.117 6.450 -5.793 1.00 93.38 176 ALA A O 1
ATOM 1468 N N . GLY A 1 177 ? 13.931 5.385 -6.591 1.00 89.94 177 GLY A N 1
ATOM 1469 C CA . GLY A 1 177 ? 14.135 4.563 -5.393 1.00 89.94 177 GLY A CA 1
ATOM 1470 C C . GLY A 1 177 ? 12.954 3.606 -5.181 1.00 89.94 177 GLY A C 1
ATOM 1471 O O . GLY A 1 177 ? 12.586 2.870 -6.087 1.00 89.94 177 GLY A O 1
ATOM 1472 N N . LYS A 1 178 ? 12.306 3.656 -4.008 1.00 89.38 178 LYS A N 1
ATOM 1473 C CA . LYS A 1 178 ? 11.070 2.893 -3.713 1.00 89.38 178 LYS A CA 1
ATOM 1474 C C . LYS A 1 178 ? 9.779 3.656 -4.025 1.00 89.38 178 LYS A C 1
ATOM 1476 O O . LYS A 1 178 ? 8.684 3.176 -3.736 1.00 89.38 178 LYS A O 1
ATOM 1481 N N . ARG A 1 179 ? 9.876 4.875 -4.565 1.00 90.00 179 ARG A N 1
ATOM 1482 C CA . ARG A 1 179 ? 8.708 5.717 -4.822 1.00 90.00 179 ARG A CA 1
ATOM 1483 C C . ARG A 1 179 ? 8.211 5.521 -6.244 1.00 90.00 179 ARG A C 1
ATOM 1485 O O . ARG A 1 179 ? 8.873 5.914 -7.200 1.00 90.00 179 ARG A O 1
ATOM 1492 N N . LEU A 1 180 ? 7.000 4.992 -6.358 1.00 93.06 180 LEU A N 1
ATOM 1493 C CA . LEU A 1 180 ? 6.255 4.953 -7.607 1.00 93.06 180 LEU A CA 1
ATOM 1494 C C . LEU A 1 180 ? 5.427 6.237 -7.765 1.00 93.06 180 LEU A C 1
ATOM 1496 O O . LEU A 1 180 ? 4.606 6.559 -6.904 1.00 93.06 180 LEU A O 1
ATOM 1500 N N . ALA A 1 181 ? 5.609 6.956 -8.871 1.00 91.69 181 ALA A N 1
ATOM 1501 C CA . ALA A 1 181 ? 4.879 8.187 -9.167 1.00 91.69 181 ALA A CA 1
ATOM 1502 C C . ALA A 1 181 ? 4.445 8.242 -10.633 1.00 91.69 181 ALA A C 1
ATOM 1504 O O . ALA A 1 181 ? 5.082 7.656 -11.510 1.00 91.69 181 ALA A O 1
ATOM 1505 N N . ARG A 1 182 ? 3.365 8.974 -10.924 1.00 92.31 182 ARG A N 1
ATOM 1506 C CA . ARG A 1 182 ? 3.040 9.315 -12.312 1.00 92.31 182 ARG A CA 1
ATOM 1507 C C . ARG A 1 182 ? 4.096 10.280 -12.826 1.00 92.31 182 ARG A C 1
ATOM 1509 O O . ARG A 1 182 ? 4.416 11.241 -12.135 1.00 92.31 182 ARG A O 1
ATOM 1516 N N . TYR A 1 183 ? 4.580 10.078 -14.046 1.00 92.62 183 TYR A N 1
ATOM 1517 C CA . TYR A 1 183 ? 5.642 10.905 -14.627 1.00 92.62 183 TYR A CA 1
ATOM 1518 C C . TYR A 1 183 ? 5.300 12.404 -14.614 1.00 92.62 183 TYR A C 1
ATOM 1520 O O . TYR A 1 183 ? 6.128 13.233 -14.246 1.00 92.62 183 TYR A O 1
ATOM 1528 N N . ILE A 1 184 ? 4.056 12.757 -14.952 1.00 91.62 184 ILE A N 1
ATOM 1529 C CA . ILE A 1 184 ? 3.611 14.156 -14.952 1.00 91.62 184 ILE A CA 1
ATOM 1530 C C . ILE A 1 184 ? 3.635 14.785 -13.555 1.00 91.62 184 ILE A C 1
ATOM 1532 O O . ILE A 1 184 ? 3.974 15.957 -13.422 1.00 91.62 184 ILE A O 1
ATOM 1536 N N . ASP A 1 185 ? 3.280 14.019 -12.524 1.00 91.31 185 ASP A N 1
ATOM 1537 C CA . ASP A 1 185 ? 3.262 14.508 -11.147 1.00 91.31 185 ASP A CA 1
ATOM 1538 C C . ASP A 1 185 ? 4.688 14.583 -10.602 1.00 91.31 185 ASP A C 1
ATOM 1540 O O . ASP A 1 185 ? 5.035 15.580 -9.984 1.00 91.31 185 ASP A O 1
ATOM 1544 N N . TYR A 1 186 ? 5.532 13.606 -10.954 1.00 90.88 186 TYR A N 1
ATOM 1545 C CA . TYR A 1 186 ? 6.967 13.620 -10.688 1.00 90.88 186 TYR A CA 1
ATOM 1546 C C . TYR A 1 186 ? 7.593 14.922 -11.205 1.00 90.88 186 TYR A C 1
ATOM 1548 O O . TYR A 1 186 ? 8.094 15.712 -10.418 1.00 90.88 186 TYR A O 1
ATOM 1556 N N . VAL A 1 187 ? 7.464 15.231 -12.501 1.00 90.38 187 VAL A N 1
ATOM 1557 C CA . VAL A 1 187 ? 8.050 16.443 -13.117 1.00 90.38 187 VAL A CA 1
ATOM 1558 C C . VAL A 1 187 ? 7.540 17.742 -12.473 1.00 90.38 187 VAL A C 1
ATOM 1560 O O . VAL A 1 187 ? 8.292 18.709 -12.347 1.00 90.38 187 VAL A O 1
ATOM 1563 N N . ARG A 1 188 ? 6.273 17.782 -12.043 1.00 91.50 188 ARG A N 1
ATOM 1564 C CA . ARG A 1 188 ? 5.663 18.964 -11.407 1.00 91.50 188 ARG A CA 1
ATOM 1565 C C . ARG A 1 188 ? 6.255 19.308 -10.042 1.00 91.50 188 ARG A C 1
ATOM 1567 O O . ARG A 1 188 ? 6.072 20.436 -9.598 1.00 91.50 188 ARG A O 1
ATOM 1574 N N . GLU A 1 189 ? 6.964 18.386 -9.396 1.00 88.00 189 GLU A N 1
ATOM 1575 C CA . GLU A 1 189 ? 7.635 18.633 -8.112 1.00 88.00 189 GLU A CA 1
ATOM 1576 C C . GLU A 1 189 ? 8.811 19.625 -8.237 1.00 88.00 189 GLU A C 1
ATOM 1578 O O . GLU A 1 189 ? 9.286 20.146 -7.231 1.00 88.00 189 GLU A O 1
ATOM 1583 N N . GLY A 1 190 ? 9.272 19.935 -9.457 1.00 75.56 190 GLY A N 1
ATOM 1584 C CA . GLY A 1 190 ? 10.200 21.038 -9.750 1.00 75.56 190 GLY A CA 1
ATOM 1585 C C . GLY A 1 190 ? 11.678 20.773 -9.436 1.00 75.56 190 GLY A C 1
ATOM 1586 O O . GLY A 1 190 ? 12.535 21.393 -10.059 1.00 75.56 190 GLY A O 1
ATOM 1587 N N . ASN A 1 191 ? 11.989 19.828 -8.544 1.00 78.50 191 ASN A N 1
ATOM 1588 C CA . ASN A 1 191 ? 13.352 19.377 -8.235 1.00 78.50 191 ASN A CA 1
ATOM 1589 C C . ASN A 1 191 ? 13.479 17.856 -8.417 1.00 78.50 191 ASN A C 1
ATOM 1591 O O . ASN A 1 191 ? 13.585 17.099 -7.452 1.00 78.50 191 ASN A O 1
ATOM 1595 N N . VAL A 1 192 ? 13.374 17.411 -9.669 1.00 86.25 192 VAL A N 1
ATOM 1596 C CA . VAL A 1 192 ? 13.372 15.992 -10.043 1.00 86.25 192 VAL A CA 1
ATOM 1597 C C . VAL A 1 192 ? 14.746 15.489 -10.459 1.00 86.25 192 VAL A C 1
ATOM 1599 O O . VAL A 1 192 ? 15.448 16.138 -11.231 1.00 86.25 192 VAL A O 1
ATOM 1602 N N . ASP A 1 193 ? 15.083 14.284 -10.009 1.00 91.19 193 ASP A N 1
ATOM 1603 C CA . ASP A 1 193 ? 16.278 13.552 -10.421 1.00 91.19 193 ASP A CA 1
ATOM 1604 C C . ASP A 1 193 ? 15.935 12.552 -11.535 1.00 91.19 193 ASP A C 1
ATOM 1606 O O . ASP A 1 193 ? 15.520 11.419 -11.291 1.00 91.19 193 ASP A O 1
ATOM 1610 N N . PHE A 1 194 ? 16.122 12.968 -12.787 1.00 91.75 194 PHE A N 1
ATOM 1611 C CA . PHE A 1 194 ? 15.897 12.086 -13.934 1.00 91.75 194 PHE A CA 1
ATOM 1612 C C . PHE A 1 194 ? 16.942 10.972 -14.084 1.00 91.75 194 PHE A C 1
ATOM 1614 O O . PHE A 1 194 ? 16.666 10.017 -14.808 1.00 91.75 194 PHE A O 1
ATOM 1621 N N . GLY A 1 195 ? 18.107 11.073 -13.432 1.00 94.50 195 GLY A N 1
ATOM 1622 C CA . GLY A 1 195 ? 19.129 10.023 -13.435 1.00 94.50 195 GLY A CA 1
ATOM 1623 C C . GLY A 1 195 ? 18.803 8.895 -12.453 1.00 94.50 195 GLY A C 1
ATOM 1624 O O . GLY A 1 195 ? 19.057 7.730 -12.738 1.00 94.50 195 GLY A O 1
ATOM 1625 N N . GLY A 1 196 ? 18.168 9.225 -11.327 1.00 94.62 196 GLY A N 1
ATOM 1626 C CA . GLY A 1 196 ? 17.682 8.269 -10.326 1.00 94.62 196 GLY A CA 1
ATOM 1627 C C . GLY A 1 196 ? 16.247 7.773 -10.537 1.00 94.62 196 GLY A C 1
ATOM 1628 O O . GLY A 1 196 ? 15.699 7.107 -9.653 1.00 94.62 196 GLY A O 1
ATOM 1629 N N . ALA A 1 197 ? 15.614 8.105 -11.665 1.00 95.12 197 ALA A N 1
ATOM 1630 C CA . ALA A 1 197 ? 14.233 7.744 -11.969 1.00 95.12 197 ALA A CA 1
ATOM 1631 C C . ALA A 1 197 ? 14.144 6.834 -13.196 1.00 95.12 197 ALA A C 1
ATOM 1633 O O . ALA A 1 197 ? 14.653 7.156 -14.268 1.00 95.12 197 ALA A O 1
ATOM 1634 N N . TYR A 1 198 ? 13.430 5.724 -13.044 1.00 96.31 198 TYR A N 1
ATOM 1635 C CA . TYR A 1 198 ? 13.388 4.628 -14.002 1.00 96.31 198 TYR A CA 1
ATOM 1636 C C . TYR A 1 198 ? 11.969 4.448 -14.559 1.00 96.31 198 TYR A C 1
ATOM 1638 O O . TYR A 1 198 ? 11.018 4.299 -13.782 1.00 96.31 198 TYR A O 1
ATOM 1646 N N . PRO A 1 199 ? 11.772 4.489 -15.889 1.00 95.88 199 PRO A N 1
ATOM 1647 C CA . PRO A 1 199 ? 10.452 4.336 -16.486 1.00 95.88 199 PRO A CA 1
ATOM 1648 C C . PRO A 1 199 ? 9.839 2.955 -16.251 1.00 95.88 199 PRO A C 1
ATOM 1650 O O . PRO A 1 199 ? 10.467 1.921 -16.478 1.00 95.88 199 PRO A O 1
ATOM 1653 N N . VAL A 1 200 ? 8.559 2.938 -15.893 1.00 95.69 200 VAL A N 1
ATOM 1654 C CA . VAL A 1 200 ? 7.759 1.712 -15.866 1.00 95.69 200 VAL A CA 1
ATOM 1655 C C . VAL A 1 200 ? 7.304 1.389 -17.289 1.00 95.69 200 VAL A C 1
ATOM 1657 O O . VAL A 1 200 ? 6.682 2.223 -17.958 1.00 95.69 200 VAL A O 1
ATOM 1660 N N . LEU A 1 201 ? 7.583 0.172 -17.760 1.00 93.44 201 LEU A N 1
ATOM 1661 C CA . LEU A 1 201 ? 7.257 -0.243 -19.118 1.00 93.44 201 LEU A CA 1
ATOM 1662 C C . LEU A 1 201 ? 5.747 -0.344 -19.340 1.00 93.44 201 LEU A C 1
ATOM 1664 O O . LEU A 1 201 ? 5.036 -1.127 -18.711 1.00 93.44 201 LEU A O 1
ATOM 1668 N N . ASN A 1 202 ? 5.278 0.397 -20.338 1.00 91.56 202 ASN A N 1
ATOM 1669 C CA . ASN A 1 202 ? 3.943 0.274 -20.908 1.00 91.56 202 ASN A CA 1
ATOM 1670 C C . ASN A 1 202 ? 4.026 -0.042 -22.410 1.00 91.56 202 ASN A C 1
ATOM 1672 O O . ASN A 1 202 ? 5.101 -0.061 -23.011 1.00 91.56 202 ASN A O 1
ATOM 1676 N N . SER A 1 203 ? 2.876 -0.303 -23.031 1.00 89.88 203 SER A N 1
ATOM 1677 C CA . SER A 1 203 ? 2.818 -0.678 -24.450 1.00 89.88 203 SER A CA 1
ATOM 1678 C C . SER A 1 203 ? 3.365 0.396 -25.404 1.00 89.88 203 SER A C 1
ATOM 1680 O O . SER A 1 203 ? 4.002 0.053 -26.399 1.00 89.88 203 SER A O 1
ATOM 1682 N N . GLY A 1 204 ? 3.158 1.681 -25.097 1.00 90.69 204 GLY A N 1
ATOM 1683 C CA . GLY A 1 204 ? 3.663 2.801 -25.891 1.00 90.69 204 GLY A CA 1
ATOM 1684 C C . GLY A 1 204 ? 5.179 2.930 -25.792 1.00 90.69 204 GLY A C 1
ATOM 1685 O O . GLY A 1 204 ? 5.851 3.017 -26.818 1.00 90.69 204 GLY A O 1
ATOM 1686 N N . LEU A 1 205 ? 5.711 2.852 -24.571 1.00 91.94 205 LEU A N 1
ATOM 1687 C CA . LEU A 1 205 ? 7.146 2.898 -24.302 1.00 91.94 205 LEU A CA 1
ATOM 1688 C C . LEU A 1 205 ? 7.887 1.719 -24.949 1.00 91.94 205 LEU A C 1
ATOM 1690 O O . LEU A 1 205 ? 8.866 1.928 -25.658 1.00 91.94 205 LEU A O 1
ATOM 1694 N N . ARG A 1 206 ? 7.370 0.489 -24.810 1.00 91.75 206 ARG A N 1
ATOM 1695 C CA . ARG A 1 206 ? 7.937 -0.691 -25.491 1.00 91.75 206 ARG A CA 1
ATOM 1696 C C . ARG A 1 206 ? 8.017 -0.500 -27.000 1.00 91.75 206 ARG A C 1
ATOM 1698 O O . ARG A 1 206 ? 9.038 -0.804 -27.605 1.00 91.75 206 ARG A O 1
ATOM 1705 N N . LYS A 1 207 ? 6.944 0.018 -27.604 1.00 90.81 207 LYS A N 1
ATOM 1706 C CA . LYS A 1 207 ? 6.893 0.277 -29.046 1.00 90.81 207 LYS A CA 1
ATOM 1707 C C . LYS A 1 207 ? 7.913 1.337 -29.462 1.00 90.81 207 LYS A C 1
ATOM 1709 O O . LYS A 1 207 ? 8.561 1.159 -30.487 1.00 90.81 207 LYS A O 1
ATOM 1714 N N . ALA A 1 208 ? 8.052 2.413 -28.686 1.00 90.31 208 ALA A N 1
ATOM 1715 C CA . ALA A 1 208 ? 9.036 3.463 -28.948 1.00 90.31 208 ALA A CA 1
ATOM 1716 C C . ALA A 1 208 ? 10.479 2.935 -28.875 1.00 90.31 208 ALA A C 1
ATOM 1718 O O . ALA A 1 208 ? 11.316 3.351 -29.666 1.00 90.31 208 ALA A O 1
ATOM 1719 N N . LEU A 1 209 ? 10.735 1.971 -27.988 1.00 90.38 209 LEU A N 1
ATOM 1720 C CA . LEU A 1 209 ? 12.030 1.307 -27.823 1.00 90.38 209 LEU A CA 1
ATOM 1721 C C . LEU A 1 209 ? 12.254 0.116 -28.773 1.00 90.38 209 LEU A C 1
ATOM 1723 O O . LEU A 1 209 ? 13.293 -0.530 -28.707 1.00 90.38 209 LEU A O 1
ATOM 1727 N N . GLY A 1 210 ? 11.287 -0.221 -29.635 1.00 89.69 210 GLY A N 1
ATOM 1728 C CA . GLY A 1 210 ? 11.386 -1.387 -30.522 1.00 89.69 210 GLY A CA 1
ATOM 1729 C C . GLY A 1 210 ? 11.390 -2.739 -29.794 1.00 89.69 210 GLY A C 1
ATOM 1730 O O . GLY A 1 210 ? 11.792 -3.746 -30.373 1.00 89.69 210 GLY A O 1
ATOM 1731 N N . MET A 1 211 ? 10.940 -2.784 -28.537 1.00 88.94 211 MET A N 1
ATOM 1732 C CA . MET A 1 211 ? 10.889 -4.007 -27.737 1.00 88.94 211 MET A CA 1
ATOM 1733 C C . MET A 1 211 ? 9.736 -4.913 -28.175 1.00 88.94 211 MET A C 1
ATOM 1735 O O . MET A 1 211 ? 8.667 -4.448 -28.587 1.00 88.94 211 MET A O 1
ATOM 1739 N N . ALA A 1 212 ? 9.923 -6.226 -28.021 1.00 85.31 212 ALA A N 1
ATOM 1740 C CA . ALA A 1 212 ? 8.862 -7.193 -28.266 1.00 85.31 212 ALA A CA 1
ATOM 1741 C C . ALA A 1 212 ? 7.643 -6.916 -27.370 1.00 85.31 212 ALA A C 1
ATOM 1743 O O . ALA A 1 212 ? 7.760 -6.561 -26.192 1.00 85.31 212 ALA A O 1
ATOM 1744 N N . ALA A 1 213 ? 6.449 -7.092 -27.938 1.00 78.81 213 ALA A N 1
ATOM 1745 C CA . ALA A 1 213 ? 5.227 -7.068 -27.150 1.00 78.81 213 ALA A CA 1
A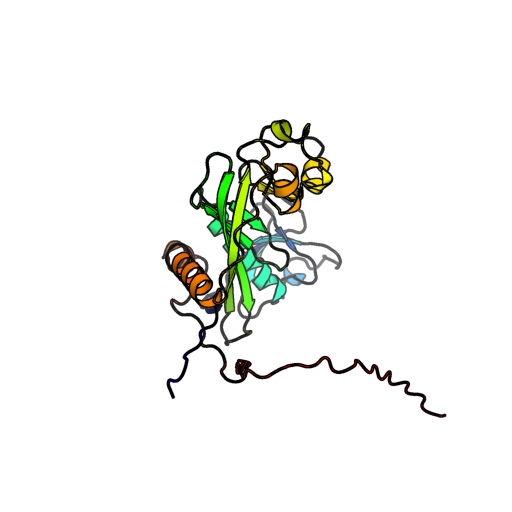TOM 1746 C C . ALA A 1 213 ? 5.222 -8.260 -26.179 1.00 78.81 213 ALA A C 1
ATOM 1748 O O . ALA A 1 213 ? 5.666 -9.348 -26.561 1.00 78.81 213 ALA A O 1
ATOM 1749 N N . PRO A 1 214 ? 4.687 -8.093 -24.956 1.00 72.00 214 PRO A N 1
ATOM 1750 C CA . PRO A 1 214 ? 4.533 -9.220 -24.054 1.00 72.00 214 PRO A CA 1
ATOM 1751 C C . PRO A 1 214 ? 3.655 -10.294 -24.718 1.00 72.00 214 PRO A C 1
ATOM 1753 O O . PRO A 1 214 ? 2.718 -9.956 -25.458 1.00 72.00 214 PRO A O 1
ATOM 1756 N N . PRO A 1 215 ? 3.942 -11.586 -24.484 1.00 68.94 215 PRO A N 1
ATOM 1757 C CA . PRO A 1 215 ? 3.150 -12.669 -25.045 1.00 68.94 215 PRO A CA 1
ATOM 1758 C C . PRO A 1 215 ? 1.674 -12.507 -24.657 1.00 68.94 215 PRO A C 1
ATOM 1760 O O . PRO A 1 215 ? 1.338 -12.149 -23.526 1.00 68.94 215 PRO A O 1
ATOM 1763 N N . ARG A 1 216 ? 0.764 -12.756 -25.607 1.00 63.62 216 ARG A N 1
ATOM 1764 C CA . ARG A 1 216 ? -0.678 -12.729 -25.324 1.00 63.62 216 ARG A CA 1
ATOM 1765 C C . ARG A 1 216 ? -0.997 -13.851 -24.331 1.00 63.62 216 ARG A C 1
ATOM 1767 O O . ARG A 1 216 ? -0.644 -15.000 -24.580 1.00 63.62 216 ARG A O 1
ATOM 1774 N N . GLY A 1 217 ? -1.639 -13.502 -23.215 1.00 58.12 217 GLY A N 1
ATOM 1775 C CA . GLY A 1 217 ? -1.898 -14.430 -22.112 1.00 58.12 217 GLY A CA 1
ATOM 1776 C C . GLY A 1 217 ? -2.702 -15.671 -22.521 1.00 58.12 217 GLY A C 1
ATOM 1777 O O . GLY A 1 217 ? -3.509 -15.631 -23.451 1.00 58.12 217 GLY A O 1
ATOM 1778 N N . GLN A 1 218 ? -2.493 -16.773 -21.797 1.00 53.19 218 GLN A N 1
ATOM 1779 C CA . GLN A 1 218 ? -3.243 -18.018 -21.976 1.00 53.19 218 GLN A CA 1
ATOM 1780 C C . GLN A 1 218 ? -4.726 -17.863 -21.573 1.00 53.19 218 GLN A C 1
ATOM 1782 O O . GLN A 1 218 ? -5.051 -17.027 -20.728 1.00 53.19 218 GLN A O 1
ATOM 1787 N N . PRO A 1 219 ? -5.641 -18.679 -22.131 1.00 49.72 219 PRO A N 1
ATOM 1788 C CA . PRO A 1 219 ? -7.082 -18.543 -21.903 1.00 49.72 219 PRO A CA 1
ATOM 1789 C C . PRO A 1 219 ? -7.557 -18.859 -20.471 1.00 49.72 219 PRO A C 1
ATOM 1791 O O . PRO A 1 219 ? -8.634 -18.402 -20.099 1.00 49.72 219 PRO A O 1
ATOM 1794 N N . ASN A 1 220 ? -6.789 -19.585 -19.643 1.00 56.91 220 ASN A N 1
ATOM 1795 C CA . ASN A 1 220 ? -7.159 -19.874 -18.247 1.00 56.91 220 ASN A CA 1
ATOM 1796 C C . ASN A 1 220 ? -6.256 -19.141 -17.237 1.00 56.91 220 ASN A C 1
ATOM 1798 O O . ASN A 1 220 ? -5.460 -19.747 -16.523 1.00 56.91 220 ASN A O 1
ATOM 1802 N N . GLN A 1 221 ? -6.395 -17.816 -17.174 1.00 61.03 221 GLN A N 1
ATOM 1803 C CA . GLN A 1 221 ? -5.645 -16.958 -16.242 1.00 61.03 221 GLN A CA 1
ATOM 1804 C C . GLN A 1 221 ? -6.031 -17.192 -14.774 1.00 61.03 221 GLN A C 1
ATOM 1806 O O . GLN A 1 221 ? -5.236 -16.930 -13.877 1.00 61.03 221 GLN A O 1
ATOM 1811 N N . TYR A 1 222 ? -7.235 -17.710 -14.511 1.00 63.25 222 TYR A N 1
ATOM 1812 C CA . TYR A 1 222 ? -7.772 -17.816 -13.155 1.00 63.25 222 TYR A CA 1
ATOM 1813 C C . TYR A 1 222 ? -6.971 -18.786 -12.277 1.00 63.25 222 TYR A C 1
ATOM 1815 O O . TYR A 1 222 ? -6.662 -18.458 -11.135 1.00 63.25 222 TYR A O 1
ATOM 1823 N N . THR A 1 223 ? -6.585 -19.952 -12.808 1.00 68.88 223 THR A N 1
ATOM 1824 C CA . THR A 1 223 ? -5.801 -20.941 -12.048 1.00 68.88 223 THR A CA 1
ATOM 1825 C C . THR A 1 223 ? -4.402 -20.421 -11.709 1.00 68.88 223 THR A C 1
ATOM 1827 O O . THR A 1 223 ? -3.966 -20.570 -10.571 1.00 68.88 223 THR A O 1
ATOM 1830 N N . ALA A 1 224 ? -3.729 -19.761 -12.658 1.00 76.88 224 ALA A N 1
ATOM 1831 C CA . ALA A 1 224 ? -2.418 -19.160 -12.420 1.00 76.88 224 ALA A CA 1
ATOM 1832 C C . ALA A 1 224 ? -2.508 -18.005 -11.409 1.00 76.88 224 ALA A C 1
ATOM 1834 O O . ALA A 1 224 ? -1.783 -17.995 -10.421 1.00 76.88 224 ALA A O 1
ATOM 1835 N N . HIS A 1 225 ? -3.465 -17.085 -11.586 1.00 87.88 225 HIS A N 1
ATOM 1836 C CA . HIS A 1 225 ? -3.679 -15.963 -10.664 1.00 87.88 225 HIS A CA 1
ATOM 1837 C C . HIS A 1 225 ? -3.970 -16.435 -9.238 1.00 87.88 225 HIS A C 1
ATOM 1839 O O . HIS A 1 225 ? -3.501 -15.834 -8.277 1.00 87.88 225 HIS A O 1
ATOM 1845 N N . TYR A 1 226 ? -4.753 -17.505 -9.093 1.00 88.06 226 TYR A N 1
ATOM 1846 C CA . TYR A 1 226 ? -5.049 -18.079 -7.788 1.00 88.06 226 TYR A CA 1
ATOM 1847 C C . TYR A 1 226 ? -3.792 -18.631 -7.104 1.00 88.06 226 TYR A C 1
ATOM 1849 O O . TYR A 1 226 ? -3.636 -18.443 -5.899 1.00 88.06 226 TYR A O 1
ATOM 1857 N N . GLN A 1 227 ? -2.881 -19.254 -7.859 1.00 90.56 227 GLN A N 1
ATOM 1858 C CA . GLN A 1 227 ? -1.618 -19.747 -7.314 1.00 90.56 227 GLN A CA 1
ATOM 1859 C C . GLN A 1 227 ? -0.734 -18.593 -6.817 1.00 90.56 227 GLN A C 1
ATOM 1861 O O . GLN A 1 227 ? -0.374 -18.598 -5.645 1.00 90.56 227 GLN A O 1
ATOM 1866 N N . TYR A 1 228 ? -0.532 -17.544 -7.624 1.00 93.38 228 TYR A N 1
ATOM 1867 C CA . TYR A 1 228 ? 0.186 -16.332 -7.191 1.00 93.38 228 TYR A CA 1
ATOM 1868 C C . TYR A 1 228 ? -0.404 -15.720 -5.917 1.00 93.38 228 TYR A C 1
ATOM 1870 O O . TYR A 1 228 ? 0.318 -15.348 -4.998 1.00 93.38 228 TYR A O 1
ATOM 1878 N N . ILE A 1 229 ? -1.734 -15.637 -5.827 1.00 95.00 229 ILE A N 1
ATOM 1879 C CA . ILE A 1 229 ? -2.403 -15.110 -4.632 1.00 95.00 229 ILE A CA 1
ATOM 1880 C C . ILE A 1 229 ? -2.141 -16.004 -3.414 1.00 95.00 229 ILE A C 1
ATOM 1882 O O . ILE A 1 229 ? -1.907 -15.485 -2.324 1.00 95.00 229 ILE A O 1
ATOM 1886 N N . LYS A 1 230 ? -2.182 -17.332 -3.566 1.00 94.75 230 LYS A N 1
ATOM 1887 C CA . LYS A 1 230 ? -1.892 -18.269 -2.473 1.00 94.75 230 LYS A CA 1
ATOM 1888 C C . LYS A 1 230 ? -0.451 -18.183 -1.990 1.00 94.75 230 LYS A C 1
ATOM 1890 O O . LYS A 1 230 ? -0.234 -18.227 -0.776 1.00 94.75 230 LYS A O 1
ATOM 1895 N N . ASP A 1 231 ? 0.491 -18.074 -2.915 1.00 95.44 231 ASP A N 1
ATOM 1896 C CA . ASP A 1 231 ? 1.915 -17.986 -2.599 1.00 95.44 231 ASP A CA 1
ATOM 1897 C C . ASP A 1 231 ? 2.192 -16.674 -1.862 1.00 95.44 231 ASP A C 1
ATOM 1899 O O . ASP A 1 231 ? 2.682 -16.707 -0.733 1.00 95.44 231 ASP A O 1
ATOM 1903 N N . PHE A 1 232 ? 1.672 -15.555 -2.378 1.00 96.81 232 PHE A N 1
ATOM 1904 C CA . PHE A 1 232 ? 1.715 -14.257 -1.703 1.00 96.81 232 PHE A CA 1
ATOM 1905 C C . PHE A 1 232 ? 1.110 -14.306 -0.287 1.00 96.81 232 PHE A C 1
ATOM 1907 O O . PHE A 1 232 ? 1.688 -13.802 0.677 1.00 96.81 232 PHE A O 1
ATOM 1914 N N . CYS A 1 233 ? -0.057 -14.943 -0.117 1.00 96.75 233 CYS A N 1
ATOM 1915 C CA . CYS A 1 233 ? -0.666 -15.091 1.209 1.00 96.75 233 CYS A CA 1
ATOM 1916 C C . CYS A 1 233 ? 0.215 -15.898 2.163 1.00 96.75 233 CYS A C 1
ATOM 1918 O O . CYS A 1 233 ? 0.342 -15.534 3.330 1.00 96.75 233 CYS A O 1
ATOM 1920 N N . SER A 1 234 ? 0.808 -16.986 1.679 1.00 96.31 234 SER A N 1
ATOM 1921 C CA . SER A 1 234 ? 1.645 -17.865 2.496 1.00 96.31 234 SER A CA 1
ATOM 1922 C C . SER A 1 234 ? 2.931 -17.170 2.928 1.00 96.31 234 SER A C 1
ATOM 1924 O O . SER A 1 234 ? 3.326 -17.293 4.086 1.00 96.31 234 SER A O 1
ATOM 1926 N N . GLN A 1 235 ? 3.527 -16.400 2.023 1.00 96.31 235 GLN A N 1
ATOM 1927 C CA . GLN A 1 235 ? 4.767 -15.670 2.248 1.00 96.31 235 GLN A CA 1
ATOM 1928 C C . GLN A 1 235 ? 4.585 -14.468 3.176 1.00 96.31 235 GLN A C 1
ATOM 1930 O O . GLN A 1 235 ? 5.409 -14.256 4.062 1.00 96.31 235 GLN A O 1
ATOM 1935 N N . TYR A 1 236 ? 3.496 -13.710 3.020 1.00 96.75 236 TYR A N 1
ATOM 1936 C CA . TYR A 1 236 ? 3.336 -12.431 3.716 1.00 96.75 236 TYR A CA 1
ATOM 1937 C C . TYR A 1 236 ? 2.214 -12.422 4.751 1.00 96.75 236 TYR A C 1
ATOM 1939 O O . TYR A 1 236 ? 2.407 -11.972 5.879 1.00 96.75 236 TYR A O 1
ATOM 1947 N N . LEU A 1 237 ? 1.037 -12.940 4.405 1.00 97.06 237 LEU A N 1
ATOM 1948 C CA . LEU A 1 237 ? -0.192 -12.716 5.176 1.00 97.06 237 LEU A CA 1
ATOM 1949 C C . LEU A 1 237 ? -0.427 -13.765 6.269 1.00 97.06 237 LEU A C 1
ATOM 1951 O O . LEU A 1 237 ? -1.084 -13.497 7.271 1.00 97.06 237 LEU A O 1
ATOM 1955 N N . TYR A 1 238 ? 0.100 -14.975 6.104 1.00 96.62 238 TYR A N 1
ATOM 1956 C CA . TYR A 1 238 ? -0.035 -16.057 7.083 1.00 96.62 238 TYR A CA 1
ATOM 1957 C C . TYR A 1 238 ? 1.086 -16.094 8.119 1.00 96.62 238 TYR A C 1
ATOM 1959 O O . TYR A 1 238 ? 1.093 -16.971 8.986 1.00 96.62 238 TYR A O 1
ATOM 1967 N N . THR A 1 239 ? 1.990 -15.121 8.060 1.00 96.25 239 THR A N 1
ATOM 1968 C CA . THR A 1 239 ? 3.079 -14.954 9.016 1.00 96.25 239 THR A CA 1
ATOM 1969 C C . THR A 1 239 ? 2.552 -14.496 10.377 1.00 96.25 239 THR A C 1
ATOM 1971 O O . THR A 1 239 ? 1.526 -13.818 10.482 1.00 96.25 239 THR A O 1
ATOM 1974 N N . ALA A 1 240 ? 3.272 -14.849 11.445 1.00 96.12 240 ALA A N 1
ATOM 1975 C CA . ALA A 1 240 ? 2.951 -14.369 12.789 1.00 96.12 240 ALA A CA 1
ATOM 1976 C C . ALA A 1 240 ? 3.037 -12.834 12.876 1.00 96.12 240 ALA A C 1
ATOM 1978 O O . ALA A 1 240 ? 2.178 -12.210 13.494 1.00 96.12 240 ALA A O 1
ATOM 1979 N N . ALA A 1 241 ? 4.026 -12.237 12.201 1.00 94.88 241 ALA A N 1
ATOM 1980 C CA . ALA A 1 241 ? 4.224 -10.791 12.158 1.00 94.88 241 ALA A CA 1
ATOM 1981 C C . ALA A 1 241 ? 3.016 -10.063 11.551 1.00 94.88 241 ALA A C 1
ATOM 1983 O O . ALA A 1 241 ? 2.487 -9.141 12.164 1.00 94.88 241 ALA A O 1
ATOM 1984 N N . PHE A 1 242 ? 2.523 -10.506 10.389 1.00 96.31 242 PHE A N 1
ATOM 1985 C CA . PHE A 1 242 ? 1.340 -9.894 9.785 1.00 96.31 242 PHE A CA 1
ATOM 1986 C C . PHE A 1 242 ? 0.083 -10.114 10.634 1.00 96.31 242 PHE A C 1
ATOM 1988 O O . PHE A 1 242 ? -0.688 -9.179 10.851 1.00 96.31 242 PHE A O 1
ATOM 1995 N N . ARG A 1 243 ? -0.111 -11.328 11.169 1.00 96.19 243 ARG A N 1
ATOM 1996 C CA . ARG A 1 243 ? -1.284 -11.658 11.997 1.00 96.19 243 ARG A CA 1
ATOM 1997 C C . ARG A 1 243 ? -1.345 -10.895 13.315 1.00 96.19 243 ARG A C 1
ATOM 1999 O O . ARG A 1 243 ? -2.445 -10.665 13.806 1.00 96.19 243 ARG A O 1
ATOM 2006 N N . ALA A 1 244 ? -0.203 -10.469 13.854 1.00 93.25 244 ALA A N 1
ATOM 2007 C CA . ALA A 1 244 ? -0.162 -9.567 15.000 1.00 93.25 244 ALA A CA 1
ATOM 2008 C C . ALA A 1 244 ? -0.740 -8.177 14.667 1.00 93.25 244 ALA A C 1
ATOM 2010 O O . ALA A 1 244 ? -1.278 -7.508 15.545 1.00 93.25 244 ALA A O 1
ATOM 2011 N N . CYS A 1 245 ? -0.665 -7.743 13.404 1.00 92.12 245 CYS A N 1
ATOM 2012 C CA . CYS A 1 245 ? -1.239 -6.478 12.947 1.00 92.12 245 CYS A CA 1
ATOM 2013 C C . CYS A 1 245 ? -2.695 -6.617 12.480 1.00 92.12 245 CYS A C 1
ATOM 2015 O O . CYS A 1 245 ? -3.528 -5.773 12.809 1.00 92.12 245 CYS A O 1
ATOM 2017 N N . ILE A 1 246 ? -2.990 -7.638 11.669 1.00 95.62 246 ILE A N 1
ATOM 2018 C CA . ILE A 1 246 ? -4.321 -7.931 11.122 1.00 95.62 246 ILE A CA 1
ATOM 2019 C C . ILE A 1 246 ? -4.536 -9.453 11.203 1.00 95.62 246 ILE A C 1
ATOM 2021 O O . ILE A 1 246 ? -3.923 -10.186 10.421 1.00 95.62 246 ILE A O 1
ATOM 2025 N N . PRO A 1 247 ? -5.401 -9.955 12.107 1.00 95.75 247 PRO A N 1
ATOM 2026 C CA . PRO A 1 247 ? -5.509 -11.381 12.432 1.00 95.75 247 PRO A CA 1
ATOM 2027 C C . PRO A 1 247 ? -6.283 -12.166 11.361 1.00 95.75 247 PRO A C 1
ATOM 2029 O O . PRO A 1 247 ? -7.415 -12.609 11.558 1.00 95.75 247 PRO A O 1
ATOM 2032 N N . VAL A 1 248 ? -5.685 -12.312 10.177 1.00 96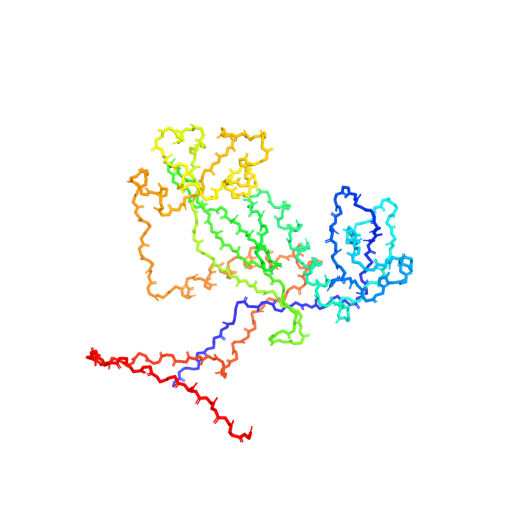.81 248 VAL A N 1
ATOM 2033 C CA . VAL A 1 248 ? -6.286 -13.019 9.041 1.00 96.81 248 VAL A CA 1
ATOM 2034 C C . VAL A 1 248 ? -6.408 -14.511 9.284 1.00 96.81 248 VAL A C 1
ATOM 2036 O O . VAL A 1 248 ? -5.472 -15.186 9.727 1.00 96.81 248 VAL A O 1
ATOM 2039 N N . LEU A 1 249 ? -7.562 -15.050 8.901 1.00 94.25 249 LEU A N 1
ATOM 2040 C CA . LEU A 1 249 ? -7.804 -16.480 8.933 1.00 94.25 249 LEU A CA 1
ATOM 2041 C C . LEU A 1 249 ? -7.066 -17.156 7.775 1.00 94.25 249 LEU A C 1
ATOM 2043 O O . LEU A 1 249 ? -7.001 -16.644 6.656 1.00 94.25 249 LEU A O 1
ATOM 2047 N N . ASN A 1 250 ? -6.547 -18.358 8.023 1.00 91.88 250 ASN A N 1
ATOM 2048 C CA . ASN A 1 250 ? -5.822 -19.148 7.024 1.00 91.88 250 ASN A CA 1
ATOM 2049 C C . ASN A 1 250 ? -6.757 -19.870 6.033 1.00 91.88 250 ASN A C 1
ATOM 2051 O O . ASN A 1 250 ? -6.647 -21.077 5.817 1.00 91.88 250 ASN A O 1
ATOM 2055 N N . ARG A 1 251 ? -7.774 -19.169 5.526 1.00 90.19 251 ARG A N 1
ATOM 2056 C CA . ARG A 1 251 ? -8.737 -19.709 4.562 1.00 90.19 251 ARG A CA 1
ATOM 2057 C C . ARG A 1 251 ? -9.440 -18.591 3.807 1.00 90.19 251 ARG A C 1
ATOM 2059 O O . ARG A 1 251 ? -9.880 -17.617 4.411 1.00 90.19 251 ARG A O 1
ATOM 2066 N N . PHE A 1 252 ? -9.616 -18.777 2.505 1.00 92.56 252 PHE A N 1
ATOM 2067 C CA . PHE A 1 252 ? -10.493 -17.921 1.715 1.00 92.56 252 PHE A CA 1
ATOM 2068 C C . PHE A 1 252 ? -11.968 -18.200 2.010 1.00 92.56 252 PHE A C 1
ATOM 2070 O O . PHE A 1 252 ? -12.348 -19.333 2.324 1.00 92.56 252 PHE A O 1
ATOM 2077 N N . LEU A 1 253 ? -12.815 -17.180 1.859 1.00 89.38 253 LEU A N 1
ATOM 2078 C CA . LEU A 1 253 ? -14.263 -17.375 1.883 1.00 89.38 253 LEU A CA 1
ATOM 2079 C C . LEU A 1 253 ? -14.713 -18.193 0.656 1.00 89.38 253 LEU A C 1
ATOM 2081 O O . LEU A 1 253 ? -14.224 -17.949 -0.457 1.00 89.38 253 LEU A O 1
ATOM 2085 N N . PRO A 1 254 ? -15.652 -19.144 0.819 1.00 85.69 254 PRO A N 1
ATOM 2086 C CA . PRO A 1 254 ? -16.219 -19.878 -0.306 1.00 85.69 254 PRO A CA 1
ATOM 2087 C C . PRO A 1 254 ? -16.997 -18.928 -1.222 1.00 85.69 254 PRO A C 1
ATOM 2089 O O . PRO A 1 254 ? -17.634 -17.980 -0.760 1.00 85.69 254 PRO A O 1
ATOM 2092 N N . ALA A 1 255 ? -16.977 -19.183 -2.530 1.00 80.19 255 ALA A N 1
ATOM 2093 C CA . ALA A 1 255 ? -17.804 -18.423 -3.455 1.00 80.19 255 ALA A CA 1
ATOM 2094 C C . ALA A 1 255 ? -19.283 -18.744 -3.208 1.00 80.19 255 ALA A C 1
ATOM 2096 O O . ALA A 1 255 ? -19.679 -19.908 -3.112 1.00 80.19 255 ALA A O 1
ATOM 2097 N N . ASN A 1 256 ? -20.122 -17.711 -3.134 1.00 71.38 256 ASN A N 1
ATOM 2098 C CA . ASN A 1 256 ? -21.562 -17.911 -3.063 1.00 71.38 256 ASN A CA 1
ATOM 2099 C C . ASN A 1 256 ? -22.052 -18.494 -4.395 1.00 71.38 256 ASN A C 1
ATOM 2101 O O . ASN A 1 256 ? -22.046 -17.811 -5.419 1.00 71.38 256 ASN A O 1
ATOM 2105 N N . SER A 1 257 ? -22.513 -19.745 -4.372 1.00 57.75 257 SER A N 1
ATOM 2106 C CA . SER A 1 257 ? -22.988 -20.469 -5.555 1.00 57.75 257 SER A CA 1
ATOM 2107 C C . SER A 1 257 ? -24.137 -19.771 -6.292 1.00 57.75 257 SER A C 1
ATOM 2109 O O . SER A 1 257 ? -24.319 -20.019 -7.479 1.00 57.75 257 SER A O 1
ATOM 2111 N N . LYS A 1 258 ? -24.879 -18.869 -5.632 1.00 53.78 258 LYS A N 1
ATOM 2112 C CA . LYS A 1 258 ? -25.954 -18.075 -6.251 1.00 53.78 258 LYS A CA 1
ATOM 2113 C C . LYS A 1 258 ? -25.455 -16.881 -7.077 1.00 53.78 258 LYS A C 1
ATOM 2115 O O . LYS A 1 258 ? -26.229 -16.334 -7.852 1.00 53.78 258 LYS A O 1
ATOM 2120 N N . LEU A 1 259 ? -24.199 -16.461 -6.900 1.00 49.78 259 LEU A N 1
ATOM 2121 C CA . LEU A 1 259 ? -23.592 -15.315 -7.598 1.00 49.78 259 LEU A CA 1
ATOM 2122 C C . LEU A 1 259 ? -22.621 -15.734 -8.713 1.00 49.78 259 LEU A C 1
ATOM 2124 O O . LEU A 1 259 ? -22.146 -14.888 -9.468 1.00 49.78 259 LEU A O 1
ATOM 2128 N N . VAL A 1 260 ? -22.323 -17.030 -8.834 1.00 53.56 260 VAL A N 1
ATOM 2129 C CA . VAL A 1 260 ? -21.471 -17.562 -9.902 1.00 53.56 260 VAL A CA 1
ATOM 2130 C C . VAL A 1 260 ? -22.292 -17.649 -11.190 1.00 53.56 260 VAL A C 1
ATOM 2132 O O . VAL A 1 260 ? -23.143 -18.525 -11.333 1.00 53.56 260 VAL A O 1
ATOM 2135 N N . GLN A 1 261 ? -22.030 -16.759 -12.150 1.00 45.41 261 GLN A N 1
ATOM 2136 C CA . GLN A 1 261 ? -22.537 -16.929 -13.513 1.00 45.41 261 GLN A CA 1
ATOM 2137 C C . GLN A 1 261 ? -21.764 -18.061 -14.195 1.00 45.41 261 GLN A C 1
ATOM 2139 O O . GLN A 1 261 ? -20.586 -17.923 -14.520 1.00 45.41 261 GLN A O 1
ATOM 2144 N N . VAL A 1 262 ? -22.427 -19.197 -14.405 1.00 46.06 262 VAL A N 1
ATOM 2145 C CA . VAL A 1 262 ? -21.875 -20.305 -15.189 1.00 46.06 262 VAL A CA 1
ATOM 2146 C C . VAL A 1 262 ? -22.016 -19.950 -16.668 1.00 46.06 262 VAL A C 1
ATOM 2148 O O . VAL A 1 262 ? -23.104 -20.034 -17.234 1.00 46.06 262 VAL A O 1
ATOM 2151 N N . ILE A 1 263 ? -20.921 -19.537 -17.308 1.00 37.38 263 ILE A N 1
ATOM 2152 C CA . ILE A 1 263 ? -20.887 -19.403 -18.768 1.00 37.38 263 ILE A CA 1
ATOM 2153 C C . ILE A 1 263 ? -20.712 -20.810 -19.344 1.00 37.38 263 ILE A C 1
ATOM 2155 O O . ILE A 1 263 ? -19.611 -21.358 -19.356 1.00 37.38 263 ILE A O 1
ATOM 2159 N N . HIS A 1 264 ? -21.803 -21.412 -19.812 1.00 33.12 264 HIS A N 1
ATOM 2160 C CA . HIS A 1 264 ? -21.720 -22.637 -20.599 1.00 33.12 264 HIS A CA 1
ATOM 2161 C C . HIS A 1 264 ? -21.098 -22.319 -21.965 1.00 33.12 264 HIS A C 1
ATOM 2163 O O . HIS A 1 264 ? -21.673 -21.574 -22.758 1.00 33.12 264 HIS A O 1
ATOM 2169 N N . GLN A 1 265 ? -19.930 -22.899 -22.256 1.00 34.84 265 GLN A N 1
ATOM 2170 C CA . GLN A 1 265 ? -19.404 -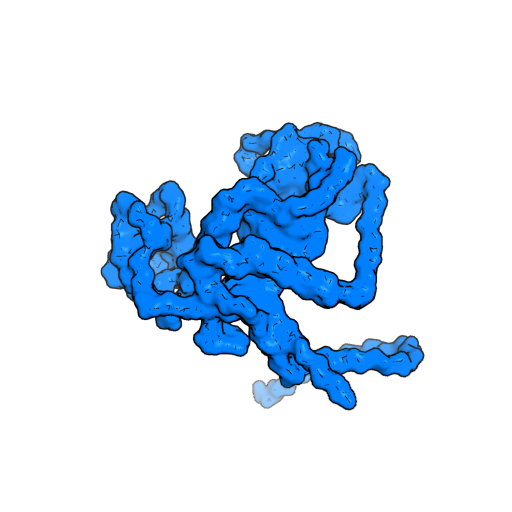22.959 -23.619 1.00 34.84 265 GLN A CA 1
ATOM 2171 C C . GLN A 1 265 ? -20.250 -23.941 -24.436 1.00 34.84 265 GLN A C 1
ATOM 2173 O O . GLN A 1 265 ? -19.887 -25.101 -24.598 1.00 34.84 265 GLN A O 1
ATOM 2178 N N . ASN A 1 266 ? -21.381 -23.475 -24.963 1.00 28.81 266 ASN A N 1
ATOM 2179 C CA . ASN A 1 266 ? -22.010 -24.137 -26.097 1.00 28.81 266 ASN A CA 1
ATOM 2180 C C . ASN A 1 266 ? -21.501 -23.469 -27.376 1.00 28.81 266 ASN A C 1
ATOM 2182 O O . ASN A 1 266 ? -21.867 -22.340 -27.700 1.00 28.81 266 ASN A O 1
ATOM 2186 N N . ASN A 1 267 ? -20.638 -24.190 -28.093 1.00 33.16 267 ASN A N 1
ATOM 2187 C CA . ASN A 1 267 ? -20.410 -23.982 -29.518 1.00 33.16 267 ASN A CA 1
ATOM 2188 C C . ASN A 1 267 ? -21.766 -23.926 -30.238 1.00 33.16 267 ASN A C 1
ATOM 2190 O O . ASN A 1 267 ? -22.570 -24.823 -30.029 1.00 33.16 267 ASN A O 1
ATOM 2194 N N . HIS A 1 268 ? -22.003 -22.904 -31.067 1.00 31.75 268 HIS A N 1
ATOM 2195 C CA . HIS A 1 268 ? -22.534 -23.006 -32.436 1.00 31.75 268 HIS A CA 1
ATOM 2196 C C . HIS A 1 268 ? -22.691 -21.597 -33.052 1.00 31.75 268 HIS A C 1
ATOM 2198 O O . HIS A 1 268 ? -23.226 -20.680 -32.441 1.00 31.75 268 HIS A O 1
ATOM 2204 N N . HIS A 1 269 ? -22.147 -21.459 -34.264 1.00 37.88 269 HIS A N 1
ATOM 2205 C CA . HIS A 1 269 ? -22.308 -20.403 -35.277 1.00 37.88 269 HIS A CA 1
ATOM 2206 C C . HIS A 1 269 ? -23.114 -19.139 -34.900 1.00 37.88 269 HIS A C 1
ATOM 2208 O O . HIS A 1 269 ? -24.342 -19.147 -34.924 1.00 37.88 269 HIS A O 1
ATOM 2214 N N . GLN A 1 270 ? -22.428 -18.005 -34.713 1.00 29.77 270 GLN A N 1
ATOM 2215 C CA . GLN A 1 270 ? -23.066 -16.686 -34.784 1.00 29.77 270 GLN A CA 1
ATOM 2216 C C . GLN A 1 270 ? -22.938 -16.108 -36.199 1.00 29.77 270 GLN A C 1
ATOM 2218 O O . GLN A 1 270 ? -21.869 -15.662 -36.610 1.00 29.77 270 GLN A O 1
ATOM 2223 N N . GLN A 1 271 ? -24.054 -16.092 -36.932 1.00 28.61 271 GLN A N 1
ATOM 2224 C CA . GLN A 1 271 ? -24.293 -15.076 -37.960 1.00 28.61 271 GLN A CA 1
ATOM 2225 C C . GLN A 1 271 ? -24.620 -13.727 -37.281 1.00 28.61 271 GLN A C 1
ATOM 2227 O O . GLN A 1 271 ? -25.219 -13.720 -36.202 1.00 28.61 271 GLN A O 1
ATOM 2232 N N . PRO A 1 272 ? -24.260 -12.576 -37.881 1.00 29.48 272 PRO A N 1
ATOM 2233 C CA . PRO A 1 272 ? -24.407 -11.273 -37.238 1.00 29.48 272 PRO A CA 1
ATOM 2234 C C . PRO A 1 272 ? -25.862 -10.771 -37.283 1.00 29.48 272 PRO A C 1
ATOM 2236 O O . PRO A 1 272 ? -26.370 -10.352 -38.323 1.00 29.48 272 PRO A O 1
ATOM 2239 N N . GLY A 1 273 ? -26.530 -10.787 -36.125 1.00 27.81 273 GLY A N 1
ATOM 2240 C CA . GLY A 1 273 ? -27.878 -10.254 -35.917 1.00 27.81 273 GLY A CA 1
ATOM 2241 C C . GLY A 1 273 ? -27.878 -8.787 -35.473 1.00 27.81 273 GLY A C 1
ATOM 2242 O O . GLY A 1 273 ? -27.240 -8.412 -34.494 1.00 27.81 273 GLY A O 1
ATOM 2243 N N . LYS A 1 274 ? -28.607 -7.967 -36.231 1.00 28.48 274 LYS A N 1
ATOM 2244 C CA . LYS A 1 274 ? -28.777 -6.507 -36.160 1.00 28.48 274 LYS A CA 1
ATOM 2245 C C . LYS A 1 274 ? -29.061 -5.938 -34.757 1.00 28.48 274 LYS A C 1
ATOM 2247 O O . LYS A 1 274 ? -29.893 -6.443 -34.015 1.00 28.48 274 LYS A O 1
ATOM 2252 N N . ARG A 1 275 ? -28.439 -4.785 -34.469 1.00 28.80 275 ARG A N 1
ATOM 2253 C CA . ARG A 1 275 ? -28.807 -3.861 -33.382 1.00 28.80 275 ARG A CA 1
ATOM 2254 C C . ARG A 1 275 ? -30.140 -3.174 -33.696 1.00 28.80 275 ARG A C 1
ATOM 2256 O O . ARG A 1 275 ? -30.234 -2.482 -34.706 1.00 28.80 275 ARG A O 1
ATOM 2263 N N . THR A 1 276 ? -31.089 -3.226 -32.769 1.00 28.55 276 THR A N 1
ATOM 2264 C CA . THR A 1 276 ? -32.202 -2.269 -32.685 1.00 28.55 276 THR A CA 1
ATOM 2265 C C . THR A 1 276 ? -32.193 -1.623 -31.305 1.00 28.55 276 THR A C 1
ATOM 2267 O O . THR A 1 276 ? -32.346 -2.288 -30.286 1.00 28.55 276 THR A O 1
ATOM 2270 N N . ARG A 1 277 ? -31.955 -0.307 -31.287 1.00 28.23 277 ARG A N 1
ATOM 2271 C CA . ARG A 1 277 ? -32.179 0.577 -30.139 1.00 28.23 277 ARG A CA 1
ATOM 2272 C C . ARG A 1 277 ? -33.675 0.878 -30.071 1.00 28.23 277 ARG A C 1
ATOM 2274 O O . ARG A 1 277 ? -34.223 1.342 -31.066 1.00 28.23 277 ARG A O 1
ATOM 2281 N N . GLN A 1 278 ? -34.300 0.700 -28.914 1.00 29.27 278 GLN A N 1
ATOM 2282 C CA . GLN A 1 278 ? -35.565 1.357 -28.595 1.00 29.27 278 GLN A CA 1
ATOM 2283 C C . GLN A 1 278 ? -35.324 2.306 -27.424 1.00 29.27 278 GLN A C 1
ATOM 2285 O O . GLN A 1 278 ? -34.815 1.911 -26.380 1.00 29.27 278 GLN A O 1
ATOM 2290 N N . ALA A 1 279 ? -35.603 3.582 -27.678 1.00 29.98 279 ALA A N 1
ATOM 2291 C CA . ALA A 1 279 ? -35.624 4.653 -26.701 1.00 29.98 279 ALA A CA 1
ATOM 2292 C C . ALA A 1 279 ? -37.063 4.786 -26.194 1.00 29.98 279 ALA A C 1
ATOM 2294 O O . ALA A 1 279 ? -37.973 5.005 -26.993 1.00 29.98 279 ALA A O 1
ATOM 2295 N N . GLU A 1 280 ? -37.262 4.665 -24.887 1.00 29.91 280 GLU A N 1
ATOM 2296 C CA . GLU A 1 280 ? -38.528 4.989 -24.236 1.00 29.91 280 GLU A CA 1
ATOM 2297 C C . GLU A 1 280 ? -38.587 6.501 -23.980 1.00 29.91 280 GLU A C 1
ATOM 2299 O O . GLU A 1 280 ? -37.766 7.066 -23.256 1.00 29.91 280 GLU A O 1
ATOM 2304 N N . LYS A 1 281 ? -39.559 7.169 -24.609 1.00 31.88 281 LYS A N 1
ATOM 2305 C CA . LYS A 1 281 ? -40.042 8.495 -24.215 1.00 31.88 281 LYS A CA 1
ATOM 2306 C C . LYS A 1 281 ? -41.339 8.292 -23.436 1.00 31.88 281 LYS A C 1
ATOM 2308 O O . LYS A 1 281 ? -42.346 7.917 -24.027 1.00 31.88 281 LYS A O 1
ATOM 2313 N N . ASN A 1 282 ? -41.310 8.576 -22.137 1.00 29.86 282 ASN A N 1
ATOM 2314 C CA . ASN A 1 282 ? -42.511 8.776 -21.334 1.00 29.86 282 ASN A CA 1
ATOM 2315 C C . ASN A 1 282 ? -42.964 10.236 -21.469 1.00 29.86 282 ASN A C 1
ATOM 2317 O O . ASN A 1 282 ? -42.255 11.146 -21.046 1.00 29.86 282 ASN A O 1
ATOM 2321 N N . THR A 1 283 ? -44.155 10.444 -22.025 1.00 30.23 283 THR A N 1
ATOM 2322 C CA . THR A 1 283 ? -44.941 11.677 -21.863 1.00 30.23 283 THR A CA 1
ATOM 2323 C C . THR A 1 283 ? -46.264 11.288 -21.222 1.00 30.23 283 THR A C 1
ATOM 2325 O O . THR A 1 283 ? -47.107 10.666 -21.864 1.00 30.23 283 THR A O 1
ATOM 2328 N N . SER A 1 284 ? -46.414 11.621 -19.942 1.00 28.56 284 SER A N 1
ATOM 2329 C CA . SER A 1 284 ? -47.681 11.620 -19.216 1.00 28.56 284 SER A CA 1
ATOM 2330 C C . SER A 1 284 ? -48.427 12.922 -19.500 1.00 28.56 284 SER A C 1
ATOM 2332 O O . SER A 1 284 ? -47.843 13.999 -19.390 1.00 28.56 284 SER A O 1
ATOM 2334 N N . TRP A 1 285 ? -49.708 12.809 -19.835 1.00 26.03 285 TRP A N 1
ATOM 2335 C CA . TRP A 1 285 ? -50.645 13.924 -19.884 1.00 26.03 285 TRP A CA 1
ATOM 2336 C C . TRP A 1 285 ? -51.148 14.248 -18.474 1.00 26.03 285 TRP A C 1
ATOM 2338 O O . TRP A 1 285 ? -51.671 13.367 -17.792 1.00 26.03 285 TRP A O 1
ATOM 2348 N N . ASN A 1 286 ? -50.959 15.499 -18.064 1.00 29.88 286 ASN A N 1
ATOM 2349 C CA . ASN A 1 286 ? -52.018 16.418 -17.642 1.00 29.88 286 ASN A CA 1
ATOM 2350 C C . ASN A 1 286 ? -51.533 17.848 -17.884 1.00 29.88 286 ASN A C 1
ATOM 2352 O O . ASN A 1 286 ? -50.347 18.110 -17.583 1.00 29.88 286 ASN A O 1
#

Foldseek 3Di:
DDDPFAFAQKWFFAFDPFFAKWWKAQDDDPQKDKDAPLQDWPCVCVVPVPDDPRGIMITNTNDDDPRIDIDGGRLLPIDQSNSQLSVLVLVQVQLVPPQQWQWDDDPPSKIKIWHWDDADPFKTKTWIKIWGWDAQPQHNGIMIHMFTPGMWIWTPFFQVRCVVQAPCVQAQWKQQPSDIDGPVVQVVVVDHDRRRIIGIDDPRRCVSVVHDDDDDDDPCVPVVRVVVSLVCCVVRVPDPSNCVSTVTDPDTHTDDPVPDDDDDPDDDDDDDDDDDDDDDDDDDDD

Radius of gyration: 23.94 Å; chains: 1; bounding box: 71×58×61 Å

Secondary structure (DSSP, 8-state):
------B-SEEEBPPPSSPEEEEEESS--TT-EEE-GGG--TTHHHH-TTPPTT--EEEEETS--TTPEEEEE-TTTS-HHHHHHHHHHHHHHHHHT-TT-EEEE-TTSEEEEEEEE---SSEEEEEEEEEEEEESSSSSSEEEEEEEEEEEEEESS-HHHHTTTS-GGG--EEEETTEEEEHHHHHHTSS--SSSEEEBP-HHHHHHTTPPPPPPPPS-HHHHHHHHHHHHIIIIISSHHHHHHS-B-SSPPBP-TTT-------------PPP-----------

Sequence (286 aa):
MSKQNLQTNVLPFDWPEETILMYFNKKEQPNSYRLNNSRFPKRWATLFPDLNPPDFIYTSFEQPEEGFVSQAIDVRTDHPGFVQHYYHHKLHQHFKEQDELIVAPGFTNGINIWEPENETADCYGFERFFLRVQLRTLSDLPEMVIAYKGPIEVLKSSIADNISFVPTTTLEWVLAGKRLARYIDYVREGNVDFGGAYPVLNSGLRKALGMAAPPRGQPNQYTAHYQYIKDFCSQYLYTAAFRACIPVLNRFLPANSKLVQVIHQNNHHQQPGKRTRQAEKNTSWN